Protein AF-A0A2W4MXE0-F1 (afdb_monomer)

Foldseek 3Di:
DDCVVVVVVVVVVVVVVVVVVVVVVCVVVVVVVVVVVVVVVCVVVPPDPDDDDDDDDDDDDDDDDPPPPLQVVVLVVVCVLLVLVVWDKDAADPPPLLLFGIWIAHPVGQIETEHEDADPAADELVSLVSQLVSCVVVVGPAYEYEYQRYHDPRNVVNCVVSVYHYHYVVNVVVSVVVSVVSVVVVVVVPDPPPDPDPDD

Secondary structure (DSSP, 8-state):
---HHHHHHHHHHHHHHHHHHHHHHHHHHHHHHHHHHHHHHHHHHSS------------------S---HHHHHHHHHHHHHHHTT-EEEEPPSSS-TT-SEEEE-TT--EEEEEE---SSPBPHHHHHHHHHHHHHTT-SEEEEE-TT-B-HHHHHHHHHHTEEEE-HHHHHHHHHHHHHHHHHHHHHTS---------

Nearest PDB structures (foldseek):
  1y88-assembly1_A  TM=8.239E-01  e=4.150E-06  Archaeoglobus fulgidus
  7tql-assembly1_1  TM=5.709E-01  e=5.398E-02  Homo sapiens
  4ncl-assembly1_A  TM=6.244E-01  e=7.450E-02  Thermochaetoides thermophila DSM 1495
  4n3s-assembly1_A  TM=6.267E-01  e=9.641E-02  Saccharomyces cerevisiae S288C
  4n3g-assembly1_A  TM=6.189E-01  e=1.836E-01  Thermochaetoides thermophila DSM 1495

Mean predicted aligned error: 15.82 Å

pLDDT: mean 83.35, std 17.05, range [36.12, 98.31]

Sequence (200 aa):
MDFSWLLNEANLAALKALLDVYKVMFSIFLPIFAIGLLLAWIDRKLSPSSRSAPRTRSRSSWKSTNTLDKGKALELELVQLFRALGYQVQRTPLQGDWGVDLIIQDPQGKRIAIQAKNWSGKVGLESVYQVHGGKDIYKCHAARLIAPNGFTEQAERAARALGVELWSEQHLAALRQQVRRLQQQAQTRSQPTNLPRSHR

Structure (mmCIF, N/CA/C/O backbone):
data_AF-A0A2W4MXE0-F1
#
_entry.id   AF-A0A2W4MXE0-F1
#
loop_
_atom_site.group_PDB
_atom_site.id
_atom_site.type_symbol
_atom_site.label_atom_id
_atom_site.label_alt_id
_atom_site.label_comp_id
_atom_site.label_asym_id
_atom_site.label_entity_id
_atom_site.label_seq_id
_atom_site.pdbx_PDB_ins_code
_atom_site.Cartn_x
_atom_site.Cartn_y
_atom_site.Cartn_z
_atom_site.occupancy
_atom_site.B_iso_or_equiv
_atom_site.auth_seq_id
_atom_site.auth_comp_id
_atom_site.auth_asym_id
_atom_site.auth_atom_id
_atom_site.pdbx_PDB_model_num
ATOM 1 N N . MET A 1 1 ? 0.218 -69.531 -46.161 1.00 56.09 1 MET A N 1
ATOM 2 C CA . MET A 1 1 ? 1.069 -69.218 -44.996 1.00 56.09 1 MET A CA 1
ATOM 3 C C . MET A 1 1 ? 0.347 -68.133 -44.222 1.00 56.09 1 MET A C 1
ATOM 5 O O . MET A 1 1 ? 0.115 -67.073 -44.785 1.00 56.09 1 MET A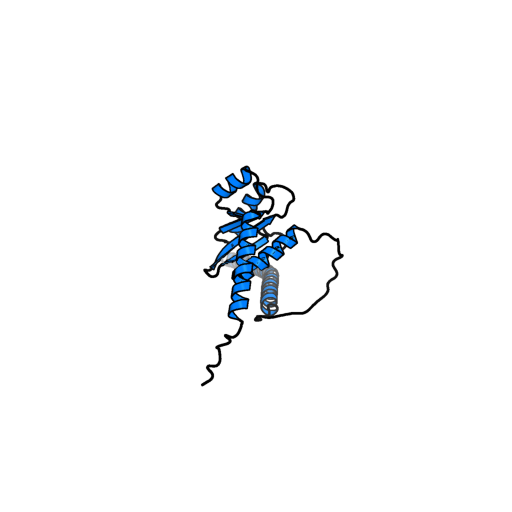 O 1
ATOM 9 N N . ASP A 1 2 ? -0.150 -68.456 -43.032 1.00 67.94 2 ASP A N 1
ATOM 10 C CA . ASP A 1 2 ? -0.982 -67.565 -42.217 1.00 67.94 2 ASP A CA 1
ATOM 11 C C . ASP A 1 2 ? -0.072 -66.714 -41.325 1.00 67.94 2 ASP A C 1
ATOM 13 O O . ASP A 1 2 ? 0.623 -67.276 -40.496 1.00 67.94 2 ASP A O 1
ATOM 17 N N . PHE A 1 3 ? -0.032 -65.394 -41.525 1.00 67.38 3 PHE A N 1
ATOM 18 C CA . PHE A 1 3 ? 0.854 -64.456 -40.813 1.00 67.38 3 PHE A CA 1
ATOM 19 C C . PHE A 1 3 ? 0.213 -63.836 -39.553 1.00 67.38 3 PHE A C 1
ATOM 21 O O . PHE A 1 3 ? 0.789 -62.928 -38.947 1.00 67.38 3 PHE A O 1
ATOM 28 N N . SER A 1 4 ? -0.963 -64.311 -39.131 1.00 71.19 4 SER A N 1
ATOM 29 C CA . SER A 1 4 ? -1.679 -63.793 -37.953 1.00 71.19 4 SER A CA 1
ATOM 30 C C . SER A 1 4 ? -0.890 -63.921 -36.639 1.00 71.19 4 SER A C 1
ATOM 32 O O . SER A 1 4 ? -1.010 -63.057 -35.768 1.00 71.19 4 SER A O 1
ATOM 34 N N . TRP A 1 5 ? -0.021 -64.931 -36.505 1.00 65.38 5 TRP A N 1
ATOM 35 C CA . TRP A 1 5 ? 0.796 -65.130 -35.298 1.00 65.38 5 TRP A CA 1
ATOM 36 C C . TRP A 1 5 ? 1.870 -64.041 -35.111 1.00 65.38 5 TRP A C 1
ATOM 38 O O . TRP A 1 5 ? 2.129 -63.623 -33.983 1.00 65.38 5 TRP A O 1
ATOM 48 N N . LEU A 1 6 ? 2.459 -63.540 -36.206 1.00 63.12 6 LEU A N 1
ATOM 49 C CA . LEU A 1 6 ? 3.496 -62.498 -36.172 1.00 63.12 6 LEU A CA 1
ATOM 50 C C . LEU A 1 6 ? 2.930 -61.150 -35.712 1.00 63.12 6 LEU A C 1
ATOM 52 O O . LEU A 1 6 ? 3.593 -60.416 -34.979 1.00 63.12 6 LEU A O 1
ATOM 56 N N . LEU A 1 7 ? 1.683 -60.852 -36.090 1.00 65.12 7 LEU A N 1
ATOM 57 C CA . LEU A 1 7 ? 0.962 -59.670 -35.614 1.00 65.12 7 LEU A CA 1
ATOM 58 C C . LEU A 1 7 ? 0.653 -59.758 -34.110 1.00 65.12 7 LEU A C 1
ATOM 60 O O . LEU A 1 7 ? 0.666 -58.734 -33.429 1.00 65.12 7 LEU A O 1
ATOM 64 N N . ASN A 1 8 ? 0.424 -60.961 -33.572 1.00 75.81 8 ASN A N 1
ATOM 65 C CA . ASN A 1 8 ? 0.166 -61.155 -32.144 1.00 75.81 8 ASN A CA 1
ATOM 66 C C . ASN A 1 8 ? 1.442 -60.982 -31.300 1.00 75.81 8 ASN A C 1
ATOM 68 O O . ASN A 1 8 ? 1.426 -60.255 -30.313 1.00 75.81 8 ASN A O 1
ATOM 72 N N . GLU A 1 9 ? 2.567 -61.566 -31.721 1.00 80.06 9 GLU A N 1
ATOM 73 C CA . GLU A 1 9 ? 3.872 -61.416 -31.049 1.00 80.06 9 GLU A CA 1
ATOM 74 C C . GLU A 1 9 ? 4.330 -59.947 -30.999 1.00 80.06 9 GLU A C 1
ATOM 76 O O . GLU A 1 9 ? 4.704 -59.436 -29.939 1.00 80.06 9 GLU A O 1
ATOM 81 N N . ALA A 1 10 ? 4.230 -59.231 -32.125 1.00 76.88 10 ALA A N 1
ATOM 82 C CA . ALA A 1 10 ? 4.605 -57.820 -32.203 1.00 76.88 10 ALA A CA 1
ATOM 83 C C . ALA A 1 10 ? 3.704 -56.926 -31.329 1.00 76.88 10 ALA A C 1
ATOM 85 O O . ALA A 1 10 ? 4.205 -56.060 -30.606 1.00 76.88 10 ALA A O 1
ATOM 86 N N . ASN A 1 11 ? 2.387 -57.166 -31.333 1.00 83.31 11 ASN A N 1
ATOM 87 C CA . ASN A 1 11 ? 1.452 -56.431 -30.479 1.00 83.31 11 ASN A CA 1
ATOM 88 C C . ASN A 1 11 ? 1.678 -56.729 -28.991 1.00 83.31 11 ASN A C 1
ATOM 90 O O . ASN A 1 11 ? 1.637 -55.812 -28.170 1.00 83.31 11 ASN A O 1
ATOM 94 N N . LEU A 1 12 ? 1.972 -57.979 -28.627 1.00 82.88 12 LEU A N 1
ATOM 95 C CA . LEU A 1 12 ? 2.282 -58.358 -27.247 1.00 82.88 12 LEU A CA 1
ATOM 96 C C . LEU A 1 12 ? 3.584 -57.713 -26.754 1.00 82.88 12 LEU A C 1
ATOM 98 O O . LEU A 1 12 ? 3.641 -57.250 -25.612 1.00 82.88 12 LEU A O 1
ATOM 102 N N . ALA A 1 13 ? 4.611 -57.630 -27.603 1.00 87.62 13 ALA A N 1
ATOM 103 C CA . ALA A 1 13 ? 5.859 -56.942 -27.278 1.00 87.62 13 ALA A CA 1
ATOM 104 C C . ALA A 1 13 ? 5.651 -55.427 -27.097 1.00 87.62 13 ALA A C 1
ATOM 106 O O . ALA A 1 13 ? 6.125 -54.853 -26.114 1.00 87.62 13 ALA A O 1
ATOM 107 N N . ALA A 1 14 ? 4.885 -54.791 -27.988 1.00 85.69 14 ALA A N 1
ATOM 108 C CA . ALA A 1 14 ? 4.560 -53.368 -27.894 1.00 85.69 14 ALA A CA 1
ATOM 109 C C . ALA A 1 14 ? 3.732 -53.042 -26.639 1.00 85.69 14 ALA A C 1
ATOM 111 O O . ALA A 1 14 ? 4.010 -52.059 -25.950 1.00 85.69 14 ALA A O 1
ATOM 112 N N . LEU A 1 15 ? 2.760 -53.892 -26.291 1.00 85.44 15 LEU A N 1
ATOM 113 C CA . LEU A 1 15 ? 1.958 -53.741 -25.074 1.00 85.44 15 LEU A CA 1
ATOM 114 C C . LEU A 1 15 ? 2.798 -53.900 -23.803 1.00 85.44 15 LEU A C 1
ATOM 116 O O . LEU A 1 15 ? 2.615 -53.132 -22.859 1.00 85.44 15 LEU A O 1
ATOM 120 N N . LYS A 1 16 ? 3.747 -54.845 -23.777 1.00 88.38 16 LYS A N 1
ATOM 121 C CA . LYS A 1 16 ? 4.694 -54.981 -22.658 1.00 88.38 16 LYS A CA 1
ATOM 122 C C . LYS A 1 16 ? 5.585 -53.746 -22.523 1.00 88.38 16 LYS A C 1
ATOM 124 O O . LYS A 1 16 ? 5.704 -53.220 -21.422 1.00 88.38 16 LYS A O 1
ATOM 129 N N . ALA A 1 17 ? 6.120 -53.232 -23.632 1.00 86.12 17 ALA A N 1
ATOM 130 C CA . ALA A 1 17 ? 6.939 -52.021 -23.630 1.00 86.12 17 ALA A CA 1
ATOM 131 C C . ALA A 1 17 ? 6.156 -50.791 -23.137 1.00 86.12 17 ALA A C 1
ATOM 133 O O . ALA A 1 17 ? 6.648 -50.044 -22.293 1.00 86.12 17 ALA A O 1
ATOM 134 N N . LEU A 1 18 ? 4.915 -50.608 -23.598 1.00 87.38 18 LEU A N 1
ATOM 135 C CA . LEU A 1 18 ? 4.030 -49.541 -23.118 1.00 87.38 18 LEU A CA 1
ATOM 136 C C . LEU A 1 18 ? 3.732 -49.674 -21.622 1.00 87.38 18 LEU A C 1
ATOM 138 O O . LEU A 1 18 ? 3.773 -48.684 -20.889 1.00 87.38 18 LEU A O 1
ATOM 142 N N . LEU A 1 19 ? 3.465 -50.895 -21.160 1.00 87.19 19 LEU A N 1
ATOM 143 C CA . LEU A 1 19 ? 3.213 -51.167 -19.751 1.00 87.19 19 LEU A CA 1
ATOM 144 C C . LEU A 1 19 ? 4.454 -50.878 -18.893 1.00 87.19 19 LEU A C 1
ATOM 146 O O . LEU A 1 19 ? 4.322 -50.320 -17.806 1.00 87.19 19 LEU A O 1
ATOM 150 N N . ASP A 1 20 ? 5.652 -51.216 -19.368 1.00 89.62 20 ASP A N 1
ATOM 151 C CA . ASP A 1 20 ? 6.899 -50.967 -18.641 1.00 89.62 20 ASP A CA 1
ATOM 152 C C . ASP A 1 20 ? 7.253 -49.476 -18.593 1.00 89.62 20 ASP A C 1
ATOM 154 O O . ASP A 1 20 ? 7.628 -48.975 -17.530 1.00 89.62 20 ASP A O 1
ATOM 158 N N . VAL A 1 21 ? 7.013 -48.729 -19.676 1.00 88.94 21 VAL A N 1
ATOM 159 C CA . VAL A 1 21 ? 7.109 -47.258 -19.665 1.00 88.94 21 VAL A CA 1
ATOM 160 C C . VAL A 1 21 ? 6.140 -46.668 -18.639 1.00 88.94 21 VAL A C 1
ATOM 162 O O . VAL A 1 21 ? 6.535 -45.832 -17.823 1.00 88.94 21 VAL A O 1
ATOM 165 N N . TYR A 1 22 ? 4.891 -47.142 -18.612 1.00 92.50 22 TYR A N 1
ATOM 166 C CA . TYR A 1 22 ? 3.899 -46.660 -17.653 1.00 92.50 22 TYR A CA 1
ATOM 167 C C . TYR A 1 22 ? 4.279 -46.983 -16.200 1.00 92.50 22 TYR A C 1
ATOM 169 O O . TYR A 1 22 ? 4.136 -46.126 -15.327 1.00 92.50 22 TYR A O 1
ATOM 177 N N . LYS A 1 23 ? 4.830 -48.175 -15.925 1.00 89.12 23 LYS A N 1
ATOM 178 C CA . LYS A 1 23 ? 5.331 -48.542 -14.586 1.00 89.12 23 LYS A CA 1
ATOM 179 C C . LYS A 1 23 ? 6.455 -47.616 -14.123 1.00 89.12 23 LYS A C 1
ATOM 181 O O . LYS A 1 23 ? 6.436 -47.181 -12.972 1.00 89.12 23 LYS A O 1
ATOM 186 N N . VAL A 1 24 ? 7.407 -47.295 -15.003 1.00 89.50 24 VAL A N 1
ATOM 187 C CA . VAL A 1 24 ? 8.522 -46.388 -14.680 1.00 89.50 24 VAL A CA 1
ATOM 188 C C . VAL A 1 24 ? 8.007 -44.976 -14.410 1.00 89.50 24 VAL A C 1
ATOM 190 O O . VAL A 1 24 ? 8.365 -44.381 -13.394 1.00 89.50 24 VAL A O 1
ATOM 193 N N . MET A 1 25 ? 7.112 -44.459 -15.258 1.00 87.00 25 MET A N 1
ATOM 194 C CA . MET A 1 25 ? 6.484 -43.155 -15.034 1.00 87.00 25 MET A CA 1
ATOM 195 C C . MET A 1 25 ? 5.745 -43.130 -13.690 1.00 87.00 25 MET A C 1
ATOM 197 O O . MET A 1 25 ? 5.996 -42.260 -12.857 1.00 87.00 25 MET A O 1
ATOM 201 N N . PHE A 1 26 ? 4.888 -44.114 -13.424 1.00 87.88 26 PHE A N 1
ATOM 202 C CA . PHE A 1 26 ? 4.112 -44.167 -12.186 1.00 87.88 26 PHE A CA 1
ATOM 203 C C . PHE A 1 26 ? 5.004 -44.288 -10.939 1.00 87.88 26 PHE A C 1
ATOM 205 O O . PHE A 1 26 ? 4.752 -43.609 -9.947 1.00 87.88 26 PHE A O 1
ATOM 212 N N . SER A 1 27 ? 6.097 -45.059 -11.003 1.00 88.88 27 SER A N 1
ATOM 213 C CA . SER A 1 27 ? 7.053 -45.204 -9.895 1.00 88.88 27 SER A CA 1
ATOM 214 C C . SER A 1 27 ? 7.766 -43.900 -9.520 1.00 88.88 27 SER A C 1
ATOM 216 O O . SER A 1 27 ? 8.204 -43.769 -8.378 1.00 88.88 27 SER A O 1
ATOM 218 N N . ILE A 1 28 ? 7.904 -42.952 -10.453 1.00 89.00 28 ILE A N 1
ATOM 219 C CA . ILE A 1 28 ? 8.567 -41.660 -10.217 1.00 89.00 28 ILE A CA 1
ATOM 220 C C . ILE A 1 28 ? 7.539 -40.582 -9.856 1.00 89.00 28 ILE A C 1
ATOM 222 O O . ILE A 1 28 ? 7.748 -39.811 -8.921 1.00 89.00 28 ILE A O 1
ATOM 226 N N . PHE A 1 29 ? 6.403 -40.534 -10.555 1.00 88.19 29 PHE A N 1
ATOM 227 C CA . PHE A 1 29 ? 5.400 -39.486 -10.354 1.00 88.19 29 PHE A CA 1
ATOM 228 C C . PHE A 1 29 ? 4.530 -39.708 -9.109 1.00 88.19 29 PHE A C 1
ATOM 230 O O . PHE A 1 29 ? 4.177 -38.734 -8.441 1.00 88.19 29 PHE A O 1
ATOM 237 N N . LEU A 1 30 ? 4.224 -40.958 -8.744 1.00 87.62 30 LEU A N 1
ATOM 238 C CA . LEU A 1 30 ? 3.423 -41.264 -7.555 1.00 87.62 30 LEU A CA 1
ATOM 239 C C . LEU A 1 30 ? 4.060 -40.778 -6.236 1.00 87.62 30 LEU A C 1
ATOM 241 O O . LEU A 1 30 ? 3.343 -40.145 -5.459 1.00 87.62 30 LEU A O 1
ATOM 245 N N . PRO A 1 31 ? 5.364 -40.992 -5.949 1.00 88.69 31 PRO A N 1
ATOM 246 C CA . PRO A 1 31 ? 5.970 -40.482 -4.720 1.00 88.69 31 PRO A CA 1
ATOM 247 C C . PRO A 1 31 ? 6.052 -38.953 -4.698 1.00 88.69 31 PRO A C 1
ATOM 249 O O . PRO A 1 31 ? 5.817 -38.360 -3.650 1.00 88.69 31 PRO A O 1
ATOM 252 N N . ILE A 1 32 ? 6.302 -38.296 -5.837 1.00 88.44 32 ILE A N 1
ATOM 253 C CA . ILE A 1 32 ? 6.310 -36.823 -5.925 1.00 88.44 32 ILE A CA 1
ATOM 254 C C . ILE A 1 32 ? 4.916 -36.266 -5.608 1.00 88.44 32 ILE A C 1
ATOM 256 O O . ILE A 1 32 ? 4.781 -35.328 -4.819 1.00 88.44 32 ILE A O 1
ATOM 260 N N . PHE A 1 33 ? 3.871 -36.880 -6.165 1.00 90.94 33 PHE A N 1
ATOM 261 C CA . PHE A 1 33 ? 2.488 -36.502 -5.889 1.00 90.94 33 PHE A CA 1
ATOM 262 C C . PHE A 1 33 ? 2.101 -36.770 -4.426 1.00 90.94 33 PHE A C 1
ATOM 264 O O . PHE A 1 33 ? 1.493 -35.916 -3.781 1.00 90.94 33 PHE A O 1
ATOM 271 N N . ALA A 1 34 ? 2.524 -37.906 -3.861 1.00 89.81 34 ALA A N 1
ATOM 272 C CA . ALA A 1 34 ? 2.303 -38.243 -2.457 1.00 89.81 34 ALA A CA 1
ATOM 273 C C . ALA A 1 34 ? 3.030 -37.284 -1.499 1.00 89.81 34 ALA A C 1
ATOM 275 O O . ALA A 1 34 ? 2.448 -36.885 -0.493 1.00 89.81 34 ALA A O 1
ATOM 276 N N . ILE A 1 35 ? 4.257 -36.856 -1.821 1.00 91.56 35 ILE A N 1
ATOM 277 C CA . ILE A 1 35 ? 4.998 -35.845 -1.050 1.00 91.56 35 ILE A CA 1
ATOM 278 C C . ILE A 1 35 ? 4.292 -34.488 -1.130 1.00 91.56 35 ILE A C 1
ATOM 280 O O . ILE A 1 35 ? 4.126 -33.834 -0.104 1.00 91.56 35 ILE A O 1
ATOM 284 N N . GLY A 1 36 ? 3.810 -34.084 -2.309 1.00 87.81 36 GLY A N 1
ATOM 285 C CA . GLY A 1 36 ? 3.015 -32.862 -2.467 1.00 87.81 36 GLY A CA 1
ATOM 286 C C . GLY A 1 36 ? 1.738 -32.876 -1.618 1.00 87.81 36 GLY A C 1
ATOM 287 O O . GLY A 1 36 ? 1.449 -31.907 -0.914 1.00 87.81 36 GLY A O 1
ATOM 288 N N . LEU A 1 37 ? 1.014 -34.001 -1.611 1.00 92.19 37 LEU A N 1
ATOM 289 C CA . LEU A 1 37 ? -0.159 -34.194 -0.753 1.00 92.19 37 LEU A CA 1
ATOM 290 C C . LEU A 1 37 ? 0.203 -34.241 0.735 1.00 92.19 37 LEU A C 1
ATOM 292 O O . LEU A 1 37 ? -0.543 -33.707 1.552 1.00 92.19 37 LEU A O 1
ATOM 296 N N . LEU A 1 38 ? 1.345 -34.830 1.096 1.00 87.88 38 LEU A N 1
ATOM 297 C CA . LEU A 1 38 ? 1.833 -34.882 2.471 1.00 87.88 38 LEU A CA 1
ATOM 298 C C . LEU A 1 38 ? 2.215 -33.489 2.979 1.00 87.88 38 LEU A C 1
ATOM 300 O O . LEU A 1 38 ? 1.849 -33.145 4.096 1.00 87.88 38 LEU A O 1
ATOM 304 N N . LEU A 1 39 ? 2.876 -32.664 2.164 1.00 87.44 39 LEU A N 1
ATOM 305 C CA . LEU A 1 39 ? 3.189 -31.274 2.506 1.00 87.44 39 LEU A CA 1
ATOM 306 C C . LEU A 1 39 ? 1.915 -30.436 2.657 1.00 87.44 3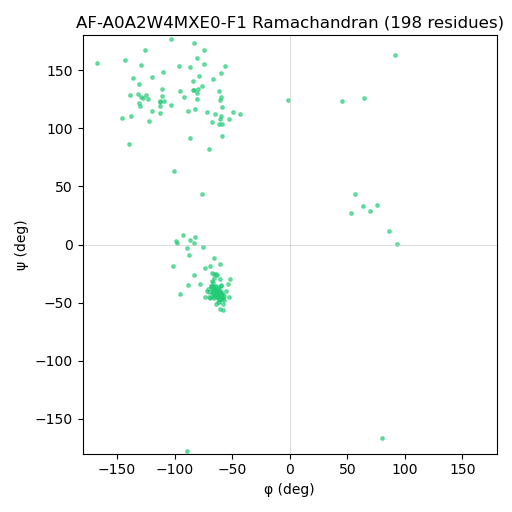9 LEU A C 1
ATOM 308 O O . LEU A 1 39 ? 1.772 -29.732 3.652 1.00 87.44 39 LEU A O 1
ATOM 312 N N . ALA A 1 40 ? 0.953 -30.572 1.739 1.00 82.62 40 ALA A N 1
ATOM 313 C CA . ALA A 1 40 ? -0.341 -29.895 1.845 1.00 82.62 40 ALA A CA 1
ATOM 314 C C . ALA A 1 40 ? -1.158 -30.370 3.064 1.00 82.62 40 ALA A C 1
ATOM 316 O O . ALA A 1 40 ? -1.845 -29.579 3.709 1.00 82.62 40 ALA A O 1
ATOM 317 N N . TRP A 1 41 ? -1.081 -31.658 3.411 1.00 84.88 41 TRP A N 1
ATOM 318 C CA . TRP A 1 41 ? -1.727 -32.218 4.598 1.00 84.88 41 TRP A CA 1
ATOM 319 C C . TRP A 1 41 ? -1.043 -31.772 5.893 1.00 84.88 41 TRP A C 1
ATOM 321 O O . TRP A 1 41 ? -1.737 -31.443 6.852 1.00 84.88 41 TRP A O 1
ATOM 331 N N . ILE A 1 42 ? 0.292 -31.712 5.916 1.00 84.62 42 ILE A N 1
ATOM 332 C CA . ILE A 1 42 ? 1.078 -31.167 7.028 1.00 84.62 42 ILE A CA 1
ATOM 333 C C . ILE A 1 42 ? 0.740 -29.688 7.221 1.00 84.62 42 ILE A C 1
ATOM 335 O O . ILE A 1 42 ? 0.450 -29.303 8.346 1.00 84.62 42 ILE A O 1
ATOM 339 N N . ASP A 1 43 ? 0.678 -28.885 6.158 1.00 76.69 43 ASP A N 1
ATOM 340 C CA . ASP A 1 43 ? 0.289 -27.470 6.231 1.00 76.69 43 ASP A CA 1
ATOM 341 C C . ASP A 1 43 ? -1.144 -27.317 6.773 1.00 76.69 43 ASP A C 1
ATOM 343 O O . ASP A 1 43 ? -1.424 -26.523 7.670 1.00 76.69 43 ASP A O 1
ATOM 347 N N . ARG A 1 44 ? -2.052 -28.199 6.345 1.00 74.94 44 ARG A N 1
ATOM 348 C CA . ARG A 1 44 ? -3.439 -28.231 6.823 1.00 74.94 44 ARG A CA 1
ATOM 349 C C . ARG A 1 44 ? -3.600 -28.792 8.245 1.00 74.94 44 ARG A C 1
ATOM 351 O O . ARG A 1 44 ? -4.619 -28.519 8.876 1.00 74.94 44 ARG A O 1
ATOM 358 N N . LYS A 1 45 ? -2.625 -29.549 8.764 1.00 72.31 45 LYS A N 1
ATOM 359 C CA . LYS A 1 45 ? -2.626 -30.135 10.122 1.00 72.31 45 LYS A CA 1
ATOM 360 C C . LYS A 1 45 ? -1.752 -29.365 11.125 1.00 72.31 45 LYS A C 1
ATOM 362 O O . LYS A 1 45 ? -1.966 -29.492 12.327 1.00 72.31 45 LYS A O 1
ATOM 367 N N . LEU A 1 46 ? -0.825 -28.539 10.638 1.00 58.66 46 LEU A N 1
ATOM 368 C CA . LEU A 1 46 ? -0.027 -27.567 11.395 1.00 58.66 46 LEU A CA 1
ATOM 369 C C . LEU A 1 46 ? -0.579 -26.141 11.298 1.00 58.66 46 LEU A C 1
ATOM 371 O O . LEU A 1 46 ? 0.015 -25.235 11.875 1.00 58.66 46 LEU A O 1
ATOM 375 N N . SER A 1 47 ? -1.710 -25.933 10.618 1.00 58.12 47 SER A N 1
ATOM 376 C CA . SER A 1 47 ? -2.509 -24.716 10.736 1.00 58.12 47 SER A CA 1
ATOM 377 C C . SER A 1 47 ? -3.487 -24.886 11.906 1.00 58.12 47 SER A C 1
ATOM 379 O O . SER A 1 47 ? -4.572 -25.448 11.726 1.00 58.12 47 SER A O 1
ATOM 381 N N . PRO A 1 48 ? -3.129 -24.484 13.144 1.00 43.34 48 PRO A N 1
ATOM 382 C CA . PRO A 1 48 ? -4.089 -24.456 14.225 1.00 43.34 48 PRO A CA 1
ATOM 383 C C . PRO A 1 48 ? -5.143 -23.408 13.879 1.00 43.34 48 PRO A C 1
ATOM 385 O O . PRO A 1 48 ? -4.903 -22.202 13.875 1.00 43.34 48 PRO A O 1
ATOM 388 N N . SER A 1 49 ? -6.351 -23.889 13.625 1.00 63.16 49 SER A N 1
ATOM 389 C CA . SER A 1 49 ? -7.564 -23.112 13.790 1.00 63.16 49 SER A CA 1
ATOM 390 C C . SER A 1 49 ? -7.673 -22.652 15.252 1.00 63.16 49 SER A C 1
ATOM 392 O O . SER A 1 49 ? -8.208 -23.368 16.098 1.00 63.16 49 SER A O 1
ATOM 394 N N . SER A 1 50 ? -7.182 -21.455 15.559 1.00 44.75 50 SER A N 1
ATOM 395 C CA . SER A 1 50 ? -7.495 -20.704 16.781 1.00 44.75 50 SER A CA 1
ATOM 396 C C . SER A 1 50 ? -7.691 -19.237 16.381 1.00 44.75 50 SER A C 1
ATOM 398 O O . SER A 1 50 ? -6.833 -18.610 15.773 1.00 44.75 50 SER A O 1
ATOM 400 N N . ARG A 1 51 ? -8.916 -18.701 16.443 1.00 48.59 51 ARG A N 1
ATOM 401 C CA . ARG A 1 51 ? -9.571 -18.158 17.649 1.00 48.59 51 ARG A CA 1
ATOM 402 C C . ARG A 1 51 ? -8.630 -17.259 18.467 1.00 48.59 51 ARG A C 1
ATOM 404 O O . ARG A 1 51 ? -7.549 -17.653 18.877 1.00 48.59 51 ARG A O 1
ATOM 411 N N . SER A 1 52 ? -9.098 -16.036 18.658 1.00 45.62 52 SER A N 1
ATOM 412 C CA . SER A 1 52 ? -8.437 -14.829 19.150 1.00 45.62 52 SER A CA 1
ATOM 413 C C . SER A 1 52 ? -7.742 -14.896 20.532 1.00 45.62 52 SER A C 1
ATOM 415 O O . SER A 1 52 ? -8.240 -15.550 21.441 1.00 45.62 52 SER A O 1
ATOM 417 N N . ALA A 1 53 ? -6.729 -14.014 20.688 1.00 41.12 53 ALA A N 1
ATOM 418 C CA . ALA A 1 53 ? -6.195 -13.348 21.910 1.00 41.12 53 ALA A CA 1
ATOM 419 C C . ALA A 1 53 ? -5.0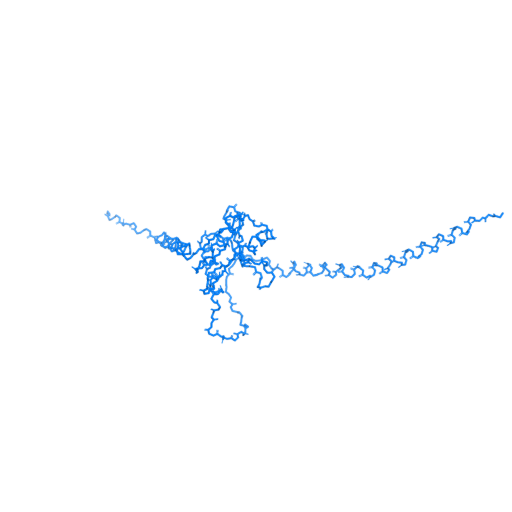24 -14.030 22.709 1.00 41.12 53 ALA A C 1
ATOM 421 O O . ALA A 1 53 ? -4.688 -15.169 22.419 1.00 41.12 53 ALA A O 1
ATOM 422 N N . PRO A 1 54 ? -4.285 -13.325 23.616 1.00 53.72 54 PRO A N 1
ATOM 423 C CA . PRO A 1 54 ? -2.981 -12.686 23.335 1.00 53.72 54 PRO A CA 1
ATOM 424 C C . PRO A 1 54 ? -1.791 -13.063 24.274 1.00 53.72 54 PRO A C 1
ATOM 426 O O . PRO A 1 54 ? -1.995 -13.519 25.390 1.00 53.72 54 PRO A O 1
ATOM 429 N N . ARG A 1 55 ? -0.557 -12.682 23.856 1.00 54.16 55 ARG A N 1
ATOM 430 C CA . ARG A 1 55 ? 0.755 -12.634 24.587 1.00 54.16 55 ARG A CA 1
ATOM 431 C C . ARG A 1 55 ? 1.301 -14.008 25.050 1.00 54.16 55 ARG A C 1
ATOM 433 O O . ARG A 1 55 ? 0.655 -14.728 25.784 1.00 54.16 55 ARG A O 1
ATOM 440 N N . THR A 1 56 ? 2.531 -14.416 24.720 1.00 43.53 56 THR A N 1
ATOM 441 C CA . THR A 1 56 ? 3.798 -13.870 25.246 1.00 43.53 56 THR A CA 1
ATOM 442 C C . THR A 1 56 ? 5.030 -14.346 24.442 1.00 43.53 56 THR A C 1
ATOM 444 O O . THR A 1 56 ? 5.012 -15.367 23.770 1.00 43.53 56 THR A O 1
ATOM 447 N N . ARG A 1 57 ? 6.092 -13.530 24.539 1.00 55.69 57 ARG A N 1
ATOM 448 C CA . ARG A 1 57 ? 7.524 -13.725 24.228 1.00 55.69 57 ARG A CA 1
ATOM 449 C C . ARG A 1 57 ? 7.994 -15.105 23.721 1.00 55.69 57 ARG A C 1
ATOM 451 O O . ARG A 1 57 ? 8.053 -16.056 24.487 1.00 55.69 57 ARG A O 1
ATOM 458 N N . SER A 1 58 ? 8.641 -15.095 22.554 1.00 39.28 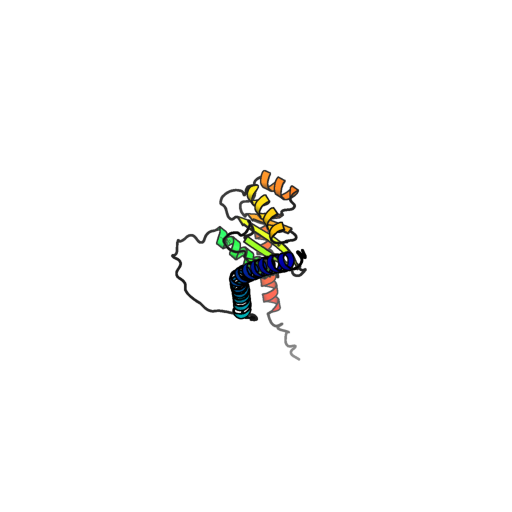58 SER A N 1
ATOM 459 C CA . SER A 1 58 ? 9.889 -15.840 22.359 1.00 39.28 58 SER A CA 1
ATOM 460 C C . SER A 1 58 ? 10.933 -14.948 21.694 1.00 39.28 58 SER A C 1
ATOM 462 O O . SER A 1 58 ? 10.661 -14.224 20.737 1.00 39.28 58 SER A O 1
ATOM 464 N N . ARG A 1 59 ? 12.113 -14.941 22.312 1.00 49.94 59 ARG A N 1
ATOM 465 C CA . ARG A 1 59 ? 13.306 -14.184 21.951 1.00 49.94 59 ARG A CA 1
ATOM 466 C C . ARG A 1 59 ? 14.042 -14.951 20.857 1.00 49.94 59 ARG A C 1
ATOM 468 O O . ARG A 1 59 ? 14.603 -16.001 21.141 1.00 49.94 59 ARG A O 1
ATOM 475 N N . SER A 1 60 ? 14.156 -14.372 19.670 1.00 39.91 60 SER A N 1
ATOM 476 C CA . SER A 1 60 ? 15.266 -14.674 18.767 1.00 39.91 60 SER A CA 1
ATOM 477 C C . SER A 1 60 ? 16.030 -13.384 18.508 1.00 39.91 60 SER A C 1
ATOM 479 O O . SER A 1 60 ? 15.492 -12.412 17.979 1.00 39.91 60 SER A O 1
ATOM 481 N N . SER A 1 61 ? 17.268 -13.400 18.985 1.00 44.69 61 SER A N 1
ATOM 482 C CA . SER A 1 61 ? 18.287 -12.366 18.888 1.00 44.69 61 SER A CA 1
ATOM 483 C C . SER A 1 61 ? 18.447 -11.856 17.454 1.00 44.69 61 SER A C 1
ATOM 485 O O . SER A 1 61 ? 18.917 -12.586 16.587 1.00 44.69 61 SER A O 1
ATOM 487 N N . TRP A 1 62 ? 18.097 -10.590 17.227 1.00 36.12 62 TRP A N 1
ATOM 488 C CA . TRP A 1 62 ? 18.585 -9.804 16.099 1.00 36.12 62 TRP A CA 1
ATOM 489 C C . TRP A 1 62 ? 19.248 -8.557 16.676 1.00 36.12 62 TRP A C 1
ATOM 491 O O . TRP A 1 62 ? 18.677 -7.863 17.517 1.00 36.12 62 TRP A O 1
ATOM 501 N N . LYS A 1 63 ? 20.509 -8.357 16.293 1.00 36.47 63 LYS A N 1
ATOM 502 C CA . LYS A 1 63 ? 21.414 -7.334 16.818 1.00 36.47 63 LYS A CA 1
ATOM 503 C C . LYS A 1 63 ? 20.827 -5.937 16.583 1.00 36.47 63 LYS A C 1
ATOM 505 O O . LYS A 1 63 ? 20.492 -5.594 15.454 1.00 36.47 63 LYS A O 1
ATOM 510 N N . SER A 1 64 ? 20.737 -5.145 17.652 1.00 43.19 64 SER A N 1
ATOM 511 C CA . SER A 1 64 ? 20.380 -3.726 17.614 1.00 43.19 64 SER A CA 1
ATOM 512 C C . SER A 1 64 ? 21.388 -2.933 16.787 1.00 43.19 64 SER A C 1
ATOM 514 O O . SER A 1 64 ? 22.495 -2.662 17.246 1.00 43.19 64 SER A O 1
ATOM 516 N N . THR A 1 65 ? 20.977 -2.487 15.606 1.00 42.12 65 THR A N 1
ATOM 517 C CA . THR A 1 65 ? 21.456 -1.226 15.041 1.00 42.12 65 THR A CA 1
ATOM 518 C C . THR A 1 65 ? 20.427 -0.161 15.406 1.00 42.12 65 THR A C 1
ATOM 520 O O . THR A 1 65 ? 19.220 -0.372 15.309 1.00 42.12 65 THR A O 1
ATOM 523 N N . ASN A 1 66 ? 20.898 0.970 15.924 1.00 47.91 66 ASN A N 1
ATOM 524 C CA . ASN A 1 66 ? 20.101 2.037 16.534 1.00 47.91 66 ASN A CA 1
ATOM 525 C C . ASN A 1 66 ? 19.369 2.901 15.477 1.00 47.91 66 ASN A C 1
ATOM 527 O O . ASN A 1 66 ? 19.360 4.128 15.521 1.00 47.91 66 ASN A O 1
ATOM 531 N N . THR A 1 67 ? 18.790 2.242 14.476 1.00 45.28 67 THR A N 1
ATOM 532 C CA . THR A 1 67 ? 17.994 2.806 13.389 1.00 45.28 67 THR A CA 1
ATOM 533 C C . THR A 1 67 ? 16.844 1.836 13.177 1.00 45.28 67 THR A C 1
ATOM 535 O O . THR A 1 67 ? 16.930 0.906 12.384 1.00 45.28 67 THR A O 1
ATOM 538 N N . LEU A 1 68 ? 15.760 2.000 13.935 1.00 48.72 68 LEU A N 1
ATOM 539 C CA . LEU A 1 68 ? 14.477 1.442 13.517 1.00 48.72 68 LEU A CA 1
ATOM 540 C C . LEU A 1 68 ? 14.242 1.942 12.087 1.00 48.72 68 LEU A C 1
ATOM 542 O O . LEU A 1 68 ? 14.053 3.143 11.899 1.00 48.72 68 LEU A O 1
ATOM 546 N N . ASP A 1 69 ? 14.356 1.048 11.097 1.00 69.75 69 ASP A N 1
ATOM 547 C CA . ASP A 1 69 ? 14.157 1.354 9.679 1.00 69.75 69 ASP A CA 1
ATOM 548 C C . ASP A 1 69 ? 12.912 2.234 9.553 1.00 69.75 69 ASP A C 1
ATOM 550 O O . ASP A 1 69 ? 11.799 1.787 9.839 1.00 69.75 69 ASP A O 1
ATOM 554 N N . LYS A 1 70 ? 13.084 3.503 9.164 1.00 69.25 70 LYS A N 1
ATOM 555 C CA . LYS A 1 70 ? 11.982 4.478 9.082 1.00 69.25 70 LYS A CA 1
ATOM 556 C C . LYS A 1 70 ? 10.805 3.942 8.251 1.00 69.25 70 LYS A C 1
ATOM 558 O O . LYS A 1 70 ? 9.656 4.276 8.532 1.00 69.25 70 LYS A O 1
ATOM 563 N N . GLY A 1 71 ? 11.089 3.076 7.272 1.00 72.88 71 GLY A N 1
ATOM 564 C CA . GLY A 1 71 ? 10.093 2.310 6.517 1.00 72.88 71 GLY A CA 1
ATOM 565 C C . GLY A 1 71 ? 9.256 1.376 7.397 1.00 72.88 71 GLY A C 1
ATOM 566 O O . GLY A 1 71 ? 8.042 1.542 7.467 1.00 72.88 71 GLY A O 1
ATOM 567 N N . LYS A 1 72 ? 9.896 0.488 8.170 1.00 81.00 72 LYS A N 1
ATOM 568 C CA . LYS A 1 72 ? 9.204 -0.430 9.094 1.00 81.00 72 LYS A CA 1
ATOM 569 C C . LYS A 1 72 ? 8.378 0.315 10.142 1.00 81.00 72 LYS A C 1
ATOM 571 O O . LYS A 1 72 ? 7.312 -0.157 10.526 1.00 81.00 72 LYS A O 1
ATOM 576 N N . ALA A 1 73 ? 8.852 1.471 10.608 1.00 86.88 73 ALA A N 1
ATOM 577 C CA . ALA A 1 73 ? 8.098 2.301 11.545 1.00 86.88 73 ALA A CA 1
ATOM 578 C C . ALA A 1 73 ? 6.792 2.829 10.922 1.00 86.88 73 ALA A C 1
ATOM 580 O O . ALA A 1 73 ? 5.741 2.730 11.554 1.00 86.88 73 ALA A O 1
ATOM 581 N N . LEU A 1 74 ? 6.844 3.318 9.676 1.00 89.44 74 LEU A N 1
ATOM 582 C CA . LEU A 1 74 ? 5.656 3.778 8.950 1.00 89.44 74 LEU A CA 1
ATOM 583 C C . LEU A 1 74 ? 4.683 2.622 8.677 1.00 89.44 74 LEU A C 1
ATOM 585 O O . LEU A 1 74 ? 3.488 2.767 8.917 1.00 89.44 74 LEU A O 1
ATOM 589 N N . GLU A 1 75 ? 5.172 1.460 8.237 1.00 91.31 75 GLU A N 1
ATOM 590 C CA . GLU A 1 75 ? 4.325 0.273 8.042 1.00 91.31 75 GLU A CA 1
ATOM 591 C C . GLU A 1 75 ? 3.588 -0.122 9.329 1.00 91.31 75 GLU A C 1
ATOM 593 O O . GLU A 1 75 ? 2.379 -0.364 9.316 1.00 91.31 75 GLU A O 1
ATOM 598 N N . LEU A 1 76 ? 4.308 -0.183 10.455 1.00 91.81 76 LEU A N 1
ATOM 599 C CA . LEU A 1 76 ? 3.728 -0.539 11.750 1.00 91.81 76 LEU A CA 1
ATOM 600 C C . LEU A 1 76 ? 2.700 0.492 12.219 1.00 91.81 76 LEU A C 1
ATOM 602 O O . LEU A 1 76 ? 1.674 0.105 12.783 1.00 91.81 76 LEU A O 1
ATOM 606 N N . GLU A 1 77 ? 2.951 1.779 11.980 1.00 94.44 77 GLU A N 1
ATOM 607 C CA . GLU A 1 77 ? 1.986 2.843 12.254 1.00 94.44 77 GLU A CA 1
ATOM 608 C C . GLU A 1 77 ? 0.713 2.658 11.417 1.00 94.44 77 GLU A C 1
ATOM 610 O O . GLU A 1 77 ? -0.390 2.646 11.966 1.00 94.44 77 GLU A O 1
ATOM 615 N N . LEU A 1 78 ? 0.847 2.439 10.106 1.00 95.62 78 LEU A N 1
ATOM 616 C CA . LEU A 1 78 ? -0.286 2.233 9.201 1.00 95.62 78 LEU A CA 1
ATOM 617 C C . LEU A 1 78 ? -1.137 1.030 9.611 1.00 95.62 78 LEU A C 1
ATOM 619 O O . LEU A 1 78 ? -2.365 1.122 9.626 1.00 95.62 78 LEU A O 1
ATOM 623 N N . VAL A 1 79 ? -0.504 -0.075 10.011 1.00 96.00 79 VAL A N 1
ATOM 624 C CA . VAL A 1 79 ? -1.215 -1.248 10.541 1.00 96.00 79 VAL A CA 1
ATOM 625 C C . VAL A 1 79 ? -2.081 -0.869 11.746 1.00 96.00 79 VAL A C 1
ATOM 627 O O . VAL A 1 79 ? -3.229 -1.307 11.833 1.00 96.00 79 VAL A O 1
ATOM 630 N N . GLN A 1 80 ? -1.558 -0.065 12.673 1.00 95.81 80 GLN A N 1
ATOM 631 C CA . GLN A 1 80 ? -2.307 0.369 13.856 1.00 95.81 80 GLN A CA 1
ATOM 632 C C . GLN A 1 80 ? -3.452 1.316 13.487 1.00 95.81 80 GLN A C 1
ATOM 634 O O . GLN A 1 80 ? -4.571 1.121 13.963 1.00 95.81 80 GLN A O 1
ATOM 639 N N . LEU A 1 81 ? -3.193 2.297 12.617 1.00 96.50 81 LEU A N 1
ATOM 640 C CA . LEU A 1 81 ? -4.194 3.275 12.189 1.00 96.50 81 LEU A CA 1
ATOM 641 C C . LEU A 1 81 ? -5.359 2.603 11.455 1.00 96.50 81 LEU A C 1
ATOM 643 O O . LEU A 1 81 ? -6.512 2.812 11.825 1.00 96.50 81 LEU A O 1
ATOM 647 N N . PHE A 1 82 ? -5.083 1.742 10.473 1.00 96.94 82 PHE A N 1
ATOM 648 C CA . PHE A 1 82 ? -6.142 1.059 9.724 1.00 96.94 82 PHE A CA 1
ATOM 649 C C . PHE A 1 82 ? -6.947 0.095 10.600 1.00 96.94 82 PHE A C 1
ATOM 651 O O . PHE A 1 82 ? -8.175 0.078 10.511 1.00 96.94 82 PHE A O 1
ATOM 658 N N . ARG A 1 83 ? -6.302 -0.639 11.516 1.00 95.69 83 ARG A N 1
ATOM 659 C CA . ARG A 1 83 ? -7.026 -1.484 12.484 1.00 95.69 83 ARG A CA 1
ATOM 660 C C . ARG A 1 83 ? -7.932 -0.667 13.399 1.00 95.69 83 ARG A C 1
ATOM 662 O O . ARG A 1 83 ? -9.065 -1.070 13.638 1.00 95.69 83 ARG A O 1
ATOM 669 N N . ALA A 1 84 ? -7.462 0.483 13.883 1.00 93.50 84 ALA A N 1
ATOM 670 C CA . ALA A 1 84 ? -8.267 1.371 14.720 1.00 93.50 84 ALA A CA 1
ATOM 671 C C . ALA A 1 84 ? -9.483 1.954 13.975 1.00 93.50 84 ALA A C 1
ATOM 673 O O . ALA A 1 84 ? -10.488 2.277 14.602 1.00 93.50 84 ALA A O 1
ATOM 674 N N . LEU A 1 85 ? -9.408 2.048 12.645 1.00 93.00 85 LEU A N 1
ATOM 675 C CA . LEU A 1 85 ? -10.511 2.457 11.772 1.00 93.00 85 LEU A CA 1
ATOM 676 C C . LEU A 1 85 ? -11.424 1.294 11.346 1.00 93.00 85 LEU A C 1
ATOM 678 O O . LEU A 1 85 ? -12.337 1.504 10.553 1.00 93.00 85 LEU A O 1
ATOM 682 N N . GLY A 1 86 ? -11.195 0.080 11.855 1.00 92.75 86 GLY A N 1
ATOM 683 C CA . GLY A 1 86 ? -12.035 -1.088 11.582 1.00 92.75 86 GLY A CA 1
ATOM 684 C C . GLY A 1 86 ? -11.671 -1.870 10.318 1.00 92.75 86 GLY A C 1
ATOM 685 O O . GLY A 1 86 ? -12.435 -2.743 9.914 1.00 92.75 86 GLY A O 1
ATOM 686 N N . TYR A 1 87 ? -10.520 -1.599 9.698 1.00 95.69 87 TYR A N 1
ATOM 687 C CA . TYR A 1 87 ? -10.043 -2.394 8.567 1.00 95.69 87 TYR A CA 1
ATOM 688 C C . TYR A 1 87 ? -9.409 -3.703 9.041 1.00 95.69 87 TYR A C 1
ATOM 690 O O . TYR A 1 87 ? -8.678 -3.743 10.039 1.00 95.69 87 TYR A O 1
ATOM 698 N N . GLN A 1 88 ? -9.593 -4.764 8.257 1.00 96.19 88 GLN A N 1
ATOM 699 C CA . GLN A 1 88 ? -8.719 -5.931 8.337 1.00 96.19 88 GLN A CA 1
ATOM 700 C C . GLN A 1 88 ? -7.399 -5.598 7.640 1.00 96.19 88 GLN A C 1
ATOM 702 O O . GLN A 1 88 ? -7.401 -4.989 6.574 1.00 96.19 88 GLN A O 1
ATOM 707 N N . VAL A 1 89 ? -6.270 -5.973 8.244 1.00 95.50 89 VAL A N 1
ATOM 708 C CA . VAL A 1 89 ? -4.936 -5.627 7.732 1.00 95.50 89 VAL A CA 1
ATOM 709 C C . VAL A 1 89 ? -4.065 -6.871 7.659 1.00 95.50 89 VAL A C 1
ATOM 711 O O . VAL A 1 89 ? -3.759 -7.476 8.693 1.00 95.50 89 VAL A O 1
ATOM 714 N N . GLN A 1 90 ? -3.623 -7.194 6.448 1.00 94.50 90 GLN A N 1
ATOM 715 C CA . GLN A 1 90 ? -2.672 -8.253 6.140 1.00 94.50 90 GLN A CA 1
ATOM 716 C C . GLN A 1 90 ? -1.356 -7.626 5.670 1.00 94.50 90 GLN A C 1
ATOM 718 O O . GLN A 1 90 ? -1.348 -6.805 4.758 1.00 94.50 90 GLN A O 1
ATOM 723 N N . ARG A 1 91 ? -0.238 -8.020 6.285 1.00 91.56 91 ARG A N 1
ATOM 724 C CA . ARG A 1 91 ? 1.101 -7.672 5.790 1.00 91.56 91 ARG A CA 1
ATOM 725 C C . ARG A 1 91 ? 1.506 -8.672 4.715 1.00 91.56 91 ARG A C 1
ATOM 727 O O . ARG A 1 91 ? 1.217 -9.863 4.861 1.00 91.56 91 ARG A O 1
ATOM 734 N N . THR A 1 92 ? 2.160 -8.203 3.667 1.00 87.12 92 THR A N 1
ATOM 735 C CA . THR A 1 92 ? 2.771 -9.078 2.663 1.00 87.12 92 THR A CA 1
ATOM 736 C C . THR A 1 92 ? 4.126 -9.603 3.167 1.00 87.12 92 THR A C 1
ATOM 738 O O . THR A 1 92 ? 4.680 -9.079 4.143 1.00 87.12 92 THR A O 1
ATOM 741 N N . PRO A 1 93 ? 4.649 -10.698 2.588 1.00 78.94 93 PRO A N 1
ATOM 742 C CA . PRO A 1 93 ? 5.988 -11.188 2.908 1.00 78.94 93 PRO A CA 1
ATOM 743 C C . PRO A 1 93 ? 7.062 -10.137 2.604 1.00 78.94 93 PRO A C 1
ATOM 745 O O . PRO A 1 93 ? 6.947 -9.405 1.639 1.00 78.94 93 PRO A O 1
ATOM 748 N N . LEU A 1 94 ? 8.155 -10.111 3.373 1.00 62.78 94 LEU A N 1
ATOM 749 C CA . LEU A 1 94 ? 9.267 -9.159 3.178 1.00 62.78 94 LEU A CA 1
ATOM 750 C C . LEU A 1 94 ? 10.043 -9.346 1.856 1.00 62.78 94 LEU A C 1
ATOM 752 O O . LEU A 1 94 ? 10.890 -8.522 1.525 1.00 62.78 94 LEU A O 1
ATOM 756 N N . GLN A 1 95 ? 9.823 -10.450 1.139 1.00 57.66 95 GLN A N 1
ATOM 757 C CA . GLN A 1 95 ? 10.469 -10.766 -0.134 1.00 57.66 95 GLN A CA 1
ATOM 758 C C . GLN A 1 95 ? 9.412 -11.188 -1.154 1.00 57.66 95 GLN A C 1
ATOM 760 O O . GLN A 1 95 ? 8.518 -11.966 -0.823 1.00 57.66 95 GLN A O 1
ATOM 765 N N . GLY A 1 96 ? 9.544 -10.711 -2.395 1.00 61.56 96 GLY A N 1
ATOM 766 C CA . GLY A 1 96 ? 8.617 -11.054 -3.479 1.00 61.56 96 GLY A CA 1
ATOM 767 C C . GLY A 1 96 ? 7.223 -10.449 -3.303 1.00 61.56 96 GLY A C 1
ATOM 768 O O . GLY A 1 96 ? 6.240 -11.031 -3.748 1.00 61.56 96 GLY A O 1
ATOM 769 N N . ASP A 1 97 ? 7.129 -9.298 -2.641 1.00 69.62 97 ASP A N 1
ATOM 770 C CA . ASP A 1 97 ? 5.873 -8.625 -2.304 1.00 69.62 97 ASP A CA 1
ATOM 771 C C . ASP A 1 97 ? 5.198 -7.922 -3.490 1.00 69.62 97 ASP A C 1
ATOM 773 O O . ASP A 1 97 ? 4.107 -7.379 -3.330 1.00 69.62 97 ASP A O 1
ATOM 777 N N . TRP A 1 98 ? 5.821 -7.955 -4.673 1.00 82.62 98 TRP A N 1
ATOM 778 C CA . TRP A 1 98 ? 5.370 -7.287 -5.897 1.00 82.62 98 TRP A CA 1
ATOM 779 C C . TRP A 1 98 ? 5.093 -5.786 -5.703 1.00 82.62 98 TRP A C 1
ATOM 781 O O . TRP A 1 98 ? 4.273 -5.216 -6.421 1.00 82.62 98 TRP A O 1
ATOM 791 N N . GLY A 1 99 ? 5.768 -5.143 -4.742 1.00 84.88 99 GLY A N 1
ATOM 792 C CA . GLY A 1 99 ? 5.591 -3.717 -4.462 1.00 84.88 99 GLY A CA 1
ATOM 793 C C . GLY A 1 99 ? 4.301 -3.373 -3.711 1.00 84.88 99 GLY A C 1
ATOM 794 O O . GLY A 1 99 ? 3.684 -2.335 -3.961 1.00 84.88 99 GLY A O 1
ATOM 795 N N . VAL A 1 100 ? 3.853 -4.252 -2.814 1.00 92.69 100 VAL A N 1
ATOM 796 C CA . VAL A 1 100 ? 2.738 -4.005 -1.889 1.00 92.69 100 VAL A CA 1
ATOM 797 C C . VAL A 1 100 ? 3.197 -4.410 -0.504 1.00 92.69 100 VAL A C 1
ATOM 799 O O . VAL A 1 100 ? 3.497 -5.576 -0.308 1.00 92.69 100 VAL A O 1
ATOM 802 N N . ASP A 1 101 ? 3.185 -3.498 0.466 1.00 93.44 101 ASP A N 1
ATOM 803 C CA . ASP A 1 101 ? 3.582 -3.796 1.851 1.00 93.44 101 ASP A CA 1
ATOM 804 C C . ASP A 1 101 ? 2.390 -4.295 2.685 1.00 93.44 101 ASP A C 1
ATOM 806 O O . ASP A 1 101 ? 2.523 -5.134 3.582 1.00 93.44 101 ASP A O 1
ATOM 810 N N . LEU A 1 102 ? 1.194 -3.756 2.410 1.00 95.25 102 LEU A N 1
ATOM 811 C CA . LEU A 1 102 ? -0.033 -4.060 3.146 1.00 95.25 102 LEU A CA 1
ATOM 812 C C . LEU A 1 102 ? -1.208 -4.273 2.192 1.00 95.25 102 LEU A C 1
ATOM 814 O O . LEU A 1 102 ? -1.390 -3.548 1.217 1.00 95.25 102 LEU A O 1
ATOM 818 N N . ILE A 1 103 ? -2.079 -5.209 2.544 1.00 96.88 103 ILE A N 1
ATOM 819 C CA . ILE A 1 103 ? -3.420 -5.326 1.980 1.00 96.88 103 ILE A CA 1
ATOM 820 C C . ILE A 1 103 ? -4.399 -5.013 3.101 1.00 96.88 103 ILE A C 1
ATOM 822 O O . ILE A 1 103 ? -4.376 -5.657 4.154 1.00 96.88 103 ILE A O 1
ATOM 826 N N . ILE A 1 104 ? -5.261 -4.026 2.875 1.00 97.62 104 ILE A N 1
ATOM 827 C CA . ILE A 1 104 ? -6.346 -3.702 3.800 1.00 97.62 104 ILE A CA 1
ATOM 828 C C . ILE A 1 104 ? -7.690 -4.065 3.189 1.00 97.62 104 ILE A C 1
ATOM 830 O O . ILE A 1 104 ? -7.865 -3.987 1.974 1.00 97.62 104 ILE A O 1
ATOM 834 N N . GLN A 1 105 ? -8.640 -4.450 4.030 1.00 97.75 105 GLN A N 1
ATOM 835 C CA . GLN A 1 105 ? -10.020 -4.691 3.632 1.00 97.75 105 GLN A CA 1
ATOM 836 C C . GLN A 1 105 ? -10.949 -3.884 4.528 1.00 97.75 105 GLN A C 1
ATOM 838 O O . GLN A 1 105 ? -10.845 -3.962 5.755 1.00 97.75 105 GLN A O 1
ATOM 843 N N . ASP A 1 106 ? -11.815 -3.081 3.916 1.00 93.69 106 ASP A N 1
ATOM 844 C CA . ASP A 1 106 ? -12.830 -2.332 4.653 1.00 93.69 106 ASP A CA 1
ATOM 845 C C . ASP A 1 106 ? -13.975 -3.253 5.132 1.00 93.69 106 ASP A C 1
ATOM 847 O O . ASP A 1 106 ? -14.089 -4.398 4.679 1.00 93.69 106 ASP A O 1
ATOM 851 N N . PRO A 1 107 ? -14.850 -2.781 6.039 1.0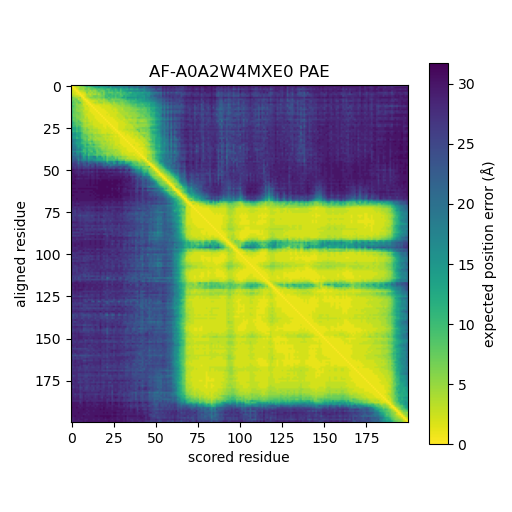0 92.69 107 PRO A N 1
ATOM 852 C CA . PRO A 1 107 ? -15.992 -3.567 6.511 1.00 92.69 107 PRO A CA 1
ATOM 853 C C . PRO A 1 107 ? -16.994 -3.971 5.416 1.00 92.69 107 PRO A C 1
ATOM 855 O O . PRO A 1 107 ? -17.803 -4.867 5.640 1.00 92.69 107 PRO A O 1
ATOM 858 N N . GLN A 1 108 ? -16.957 -3.320 4.250 1.00 94.69 108 GLN A N 1
ATOM 859 C CA . GLN A 1 108 ? -17.805 -3.625 3.094 1.00 94.69 108 GLN A CA 1
ATOM 860 C C . GLN A 1 108 ? -17.167 -4.681 2.173 1.00 94.69 108 GLN A C 1
ATOM 862 O O . GLN A 1 108 ? -17.781 -5.108 1.198 1.00 94.69 108 GLN A O 1
ATOM 867 N N . GLY A 1 109 ? -15.946 -5.129 2.481 1.00 93.12 109 GLY A N 1
ATOM 868 C CA . GLY A 1 109 ? -15.221 -6.153 1.738 1.00 93.12 109 GLY A CA 1
ATOM 869 C C . GLY A 1 109 ? -14.274 -5.610 0.663 1.00 93.12 109 GLY A C 1
ATOM 870 O O . GLY A 1 109 ? -13.577 -6.409 0.023 1.00 93.12 109 GLY A O 1
ATOM 871 N N . LYS A 1 110 ? -14.165 -4.288 0.476 1.00 96.75 110 LYS A N 1
ATOM 872 C CA . LYS A 1 110 ? -13.267 -3.689 -0.518 1.00 96.75 110 LYS A CA 1
ATOM 873 C C . LYS A 1 110 ? -11.814 -3.835 -0.076 1.00 96.75 110 LYS A C 1
ATOM 875 O O . LYS A 1 110 ? -11.361 -3.246 0.901 1.00 96.75 110 LYS A O 1
ATOM 880 N N . ARG A 1 111 ? -11.067 -4.620 -0.849 1.00 97.88 111 ARG A N 1
ATOM 881 C CA . ARG A 1 111 ? -9.616 -4.823 -0.716 1.00 97.88 111 ARG A CA 1
ATOM 882 C C . ARG A 1 111 ? -8.814 -3.715 -1.399 1.00 97.88 111 ARG A C 1
ATOM 884 O O . ARG A 1 111 ? -9.090 -3.402 -2.558 1.00 97.88 111 ARG A O 1
ATOM 891 N N . ILE A 1 112 ? -7.811 -3.177 -0.712 1.00 98.31 112 ILE A N 1
ATOM 892 C CA . ILE A 1 112 ? -6.934 -2.095 -1.176 1.00 98.31 112 ILE A CA 1
ATOM 893 C C . ILE A 1 112 ? -5.479 -2.533 -0.978 1.00 98.31 112 ILE A C 1
ATOM 895 O O . ILE A 1 112 ? -5.099 -2.929 0.126 1.00 98.31 112 ILE A O 1
ATOM 899 N N . ALA A 1 113 ? -4.677 -2.464 -2.039 1.00 97.81 113 ALA A N 1
ATOM 900 C CA . ALA A 1 113 ? -3.234 -2.678 -1.984 1.00 97.81 113 ALA A CA 1
ATOM 901 C C . ALA A 1 113 ? -2.528 -1.381 -1.574 1.00 97.81 113 ALA A C 1
ATOM 903 O O . ALA A 1 113 ? -2.827 -0.317 -2.119 1.00 97.81 113 ALA A O 1
ATOM 904 N N . ILE A 1 114 ? -1.605 -1.465 -0.620 1.00 97.31 114 ILE A N 1
ATOM 905 C CA . ILE A 1 114 ? -0.880 -0.321 -0.074 1.00 97.31 114 ILE A CA 1
ATOM 906 C C . ILE A 1 114 ? 0.622 -0.546 -0.188 1.00 97.31 114 ILE A C 1
ATOM 908 O O . ILE A 1 114 ? 1.143 -1.542 0.307 1.00 97.31 114 ILE A O 1
ATOM 912 N N . GLN A 1 115 ? 1.312 0.440 -0.751 1.00 95.69 115 GLN A N 1
ATOM 913 C CA . GLN A 1 115 ? 2.760 0.595 -0.634 1.00 95.69 115 GLN A CA 1
ATOM 914 C C . GLN A 1 115 ? 3.051 1.832 0.225 1.00 95.69 115 GLN A C 1
ATOM 916 O O . GLN A 1 115 ? 2.480 2.902 0.014 1.00 95.69 115 GLN A O 1
ATOM 921 N N . ALA A 1 116 ? 3.957 1.697 1.182 1.00 93.75 116 ALA A N 1
ATOM 922 C CA . ALA A 1 116 ? 4.466 2.733 2.057 1.00 93.75 116 ALA A CA 1
ATOM 923 C C . ALA A 1 116 ? 5.948 3.002 1.746 1.00 93.75 116 ALA A C 1
ATOM 925 O O . ALA A 1 116 ? 6.804 2.124 1.834 1.00 93.75 116 ALA A O 1
ATOM 926 N N . LYS A 1 117 ? 6.284 4.248 1.407 1.00 90.12 117 LYS A N 1
ATOM 927 C CA . LYS A 1 117 ? 7.665 4.684 1.159 1.00 90.12 117 LYS A CA 1
ATOM 928 C C . LYS A 1 117 ? 8.012 5.828 2.105 1.00 90.12 117 LYS A C 1
ATOM 930 O O . LYS A 1 117 ? 7.570 6.959 1.923 1.00 90.12 117 LYS A O 1
ATOM 935 N N . ASN A 1 118 ? 8.831 5.541 3.117 1.00 84.62 118 ASN A N 1
ATOM 936 C CA . ASN A 1 118 ? 9.345 6.551 4.048 1.00 84.62 118 ASN A CA 1
ATOM 937 C C . ASN A 1 118 ? 10.787 6.955 3.695 1.00 84.62 118 ASN 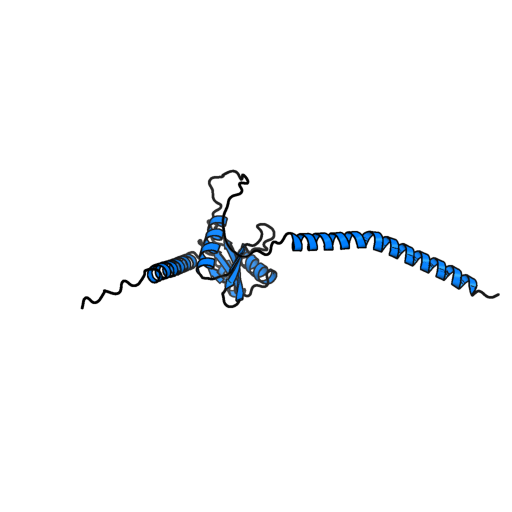A C 1
ATOM 939 O O . ASN A 1 118 ? 11.732 6.668 4.432 1.00 84.62 118 ASN A O 1
ATOM 943 N N . TRP A 1 119 ? 10.961 7.539 2.509 1.00 79.88 119 TRP A N 1
ATOM 944 C CA . TRP A 1 119 ? 12.257 7.975 1.971 1.00 79.88 119 TRP A CA 1
ATOM 945 C C . TRP A 1 119 ? 12.487 9.451 2.247 1.00 79.88 119 TRP A C 1
ATOM 947 O O . TRP A 1 119 ? 11.520 10.186 2.344 1.00 79.88 119 TRP A O 1
ATOM 957 N N . SER A 1 120 ? 13.736 9.911 2.329 1.00 78.44 120 SER A N 1
ATOM 958 C CA . SER A 1 120 ? 14.042 11.337 2.544 1.00 78.44 120 SER A CA 1
ATOM 959 C C . SER A 1 120 ? 13.622 12.244 1.380 1.00 78.44 120 SER A C 1
ATOM 961 O O . SER A 1 120 ? 13.390 13.428 1.597 1.00 78.44 120 SER A O 1
ATOM 963 N N . GLY A 1 121 ? 13.528 11.702 0.162 1.00 86.06 121 GLY A N 1
ATOM 964 C CA . GLY A 1 121 ? 13.133 12.429 -1.043 1.00 86.06 121 GLY A CA 1
ATOM 965 C C . GLY A 1 121 ? 11.694 12.164 -1.487 1.00 86.06 121 GLY A C 1
ATOM 966 O O . GLY A 1 121 ? 10.986 11.326 -0.926 1.00 86.06 121 GLY A O 1
ATOM 967 N N . LYS A 1 122 ? 11.289 12.872 -2.547 1.00 90.75 122 LYS A N 1
ATOM 968 C CA . LYS A 1 122 ? 10.012 12.647 -3.232 1.00 90.75 122 LYS A CA 1
ATOM 969 C C . LYS A 1 122 ? 9.997 11.287 -3.923 1.00 90.75 122 LYS A C 1
ATOM 971 O O . LYS A 1 122 ? 10.993 10.870 -4.511 1.00 90.75 122 LYS A O 1
ATOM 976 N N . VAL A 1 123 ? 8.845 10.629 -3.899 1.00 92.94 123 VAL A N 1
ATOM 977 C CA . VAL A 1 123 ? 8.660 9.320 -4.531 1.00 92.94 123 VAL A CA 1
ATOM 978 C C . VAL A 1 123 ? 8.444 9.458 -6.044 1.00 92.94 123 VAL A C 1
ATOM 980 O O . VAL A 1 123 ? 7.686 10.315 -6.515 1.00 92.94 123 VAL A O 1
ATOM 983 N N . GLY A 1 124 ? 9.159 8.620 -6.797 1.00 92.81 124 GLY A N 1
ATOM 984 C CA . GLY A 1 124 ? 9.147 8.553 -8.258 1.00 92.81 124 GLY A CA 1
ATOM 985 C C . GLY A 1 124 ? 7.997 7.725 -8.832 1.00 92.81 124 GLY A C 1
ATOM 986 O O . GLY A 1 124 ? 7.235 7.079 -8.107 1.00 92.81 124 GLY A O 1
ATOM 987 N N . LEU A 1 125 ? 7.876 7.750 -10.159 1.00 95.31 125 LEU A N 1
ATOM 988 C CA . LEU A 1 125 ? 6.807 7.061 -10.882 1.00 95.31 125 LEU A CA 1
ATOM 989 C C . LEU A 1 125 ? 6.916 5.528 -10.794 1.00 95.31 125 LEU A C 1
ATOM 991 O O . LEU A 1 125 ? 5.888 4.857 -10.874 1.00 95.31 125 LEU A O 1
ATOM 995 N N . GLU A 1 126 ? 8.107 4.955 -10.559 1.00 95.12 126 GLU A N 1
ATOM 996 C CA . GLU A 1 126 ? 8.255 3.493 -10.476 1.00 95.12 126 GLU A CA 1
ATOM 997 C C . GLU A 1 126 ? 7.419 2.904 -9.337 1.00 95.12 126 GLU A C 1
ATOM 999 O O . GLU A 1 126 ? 6.822 1.841 -9.489 1.00 95.12 126 GLU A O 1
ATOM 1004 N N . SER A 1 127 ? 7.312 3.620 -8.212 1.00 94.69 127 SER A N 1
ATOM 1005 C CA . SER A 1 127 ? 6.501 3.173 -7.070 1.00 94.69 127 SER A CA 1
ATOM 1006 C C . SER A 1 127 ? 5.006 3.128 -7.399 1.00 94.69 127 SER A C 1
ATOM 1008 O O . SER A 1 127 ? 4.278 2.311 -6.839 1.00 94.69 127 SER A O 1
ATOM 1010 N N . VAL A 1 128 ? 4.543 3.976 -8.324 1.00 97.56 128 VAL A N 1
ATOM 1011 C CA . VAL A 1 128 ? 3.156 3.967 -8.807 1.00 97.56 128 VAL A CA 1
ATOM 1012 C C . VAL A 1 128 ? 2.904 2.720 -9.653 1.00 97.56 128 VAL A C 1
ATOM 1014 O O . VAL A 1 128 ? 1.905 2.035 -9.449 1.00 97.56 128 VAL A O 1
ATOM 1017 N N . TYR A 1 129 ? 3.825 2.385 -10.560 1.00 97.38 129 TYR A N 1
ATOM 1018 C CA . TYR A 1 129 ? 3.719 1.175 -11.382 1.00 97.38 129 TYR A CA 1
ATOM 1019 C C . TYR A 1 129 ? 3.784 -0.102 -10.548 1.00 97.38 129 TYR A C 1
ATOM 1021 O O . TYR A 1 129 ? 2.997 -1.018 -10.777 1.00 97.38 129 TYR A O 1
ATOM 1029 N N . GLN A 1 130 ? 4.669 -0.136 -9.552 1.00 95.81 130 GLN A N 1
ATOM 1030 C CA . GLN A 1 130 ? 4.792 -1.250 -8.615 1.00 95.81 130 GLN A CA 1
ATOM 1031 C C . GLN A 1 130 ? 3.473 -1.516 -7.885 1.00 95.81 130 GLN A C 1
ATOM 1033 O O . GLN A 1 130 ? 2.920 -2.606 -8.009 1.00 95.81 130 GLN A O 1
ATOM 1038 N N . VAL A 1 131 ? 2.911 -0.512 -7.202 1.00 96.75 131 VAL A N 1
ATOM 1039 C CA . VAL A 1 131 ? 1.668 -0.714 -6.440 1.00 96.75 131 VAL A CA 1
ATOM 1040 C C . VAL A 1 131 ? 0.463 -0.978 -7.350 1.00 96.75 131 VAL A C 1
ATOM 1042 O O . VAL A 1 131 ? -0.441 -1.722 -6.968 1.00 96.75 131 VAL A O 1
ATOM 1045 N N . HIS A 1 132 ? 0.445 -0.414 -8.563 1.00 97.56 132 HIS A N 1
ATOM 1046 C CA . HIS A 1 132 ? -0.584 -0.711 -9.558 1.00 97.56 132 HIS A CA 1
ATOM 1047 C C . HIS A 1 132 ? -0.528 -2.182 -9.997 1.00 97.56 132 HIS A C 1
ATOM 1049 O O . HIS A 1 132 ? -1.538 -2.878 -9.924 1.00 97.56 132 HIS A O 1
ATOM 1055 N N . GLY A 1 133 ? 0.650 -2.681 -10.386 1.00 96.38 133 GLY A N 1
ATOM 1056 C CA . GLY A 1 133 ? 0.826 -4.090 -10.749 1.00 96.38 133 GLY A CA 1
ATOM 1057 C C . GLY A 1 133 ? 0.546 -5.029 -9.574 1.00 96.38 133 GLY A C 1
ATOM 1058 O O . GLY A 1 133 ? -0.154 -6.030 -9.720 1.00 96.38 133 GLY A O 1
ATOM 1059 N N . GLY A 1 134 ? 1.006 -4.664 -8.377 1.00 95.62 134 GLY A N 1
ATOM 1060 C CA . GLY A 1 134 ? 0.727 -5.399 -7.151 1.00 95.62 134 GLY A CA 1
ATOM 1061 C C . GLY A 1 134 ? -0.769 -5.478 -6.828 1.00 95.62 134 GLY A C 1
ATOM 1062 O O . GLY A 1 134 ? -1.263 -6.552 -6.482 1.00 95.62 134 GLY A O 1
ATOM 1063 N N . LYS A 1 135 ? -1.532 -4.390 -7.012 1.00 96.62 135 LYS A N 1
ATOM 1064 C CA . LYS A 1 135 ? -3.004 -4.407 -6.891 1.00 96.62 135 LYS A CA 1
ATOM 1065 C C . LYS A 1 135 ? -3.618 -5.503 -7.759 1.00 96.62 135 LYS A C 1
ATOM 1067 O O . LYS A 1 135 ? -4.483 -6.226 -7.263 1.00 96.62 135 LYS A O 1
ATOM 1072 N N . ASP A 1 136 ? -3.175 -5.641 -9.004 1.00 96.19 136 ASP A N 1
ATOM 1073 C CA . ASP A 1 136 ? -3.708 -6.645 -9.928 1.00 96.19 136 ASP A CA 1
ATOM 1074 C C . ASP A 1 136 ? -3.312 -8.068 -9.508 1.00 96.19 136 ASP A C 1
ATOM 1076 O O . ASP A 1 136 ? -4.177 -8.942 -9.406 1.00 96.19 136 ASP A O 1
ATOM 1080 N N . ILE A 1 137 ? -2.041 -8.284 -9.153 1.00 94.88 137 ILE A N 1
ATOM 1081 C CA . ILE A 1 137 ? -1.522 -9.582 -8.685 1.00 94.88 137 ILE A CA 1
ATOM 1082 C C . ILE A 1 137 ? -2.286 -10.071 -7.449 1.00 94.88 137 ILE A C 1
ATOM 1084 O O . ILE A 1 137 ? -2.728 -11.221 -7.389 1.00 94.88 137 ILE A O 1
ATOM 1088 N N . TYR A 1 138 ? -2.503 -9.189 -6.473 1.00 94.19 138 TYR A N 1
ATOM 1089 C CA . TYR A 1 138 ? -3.230 -9.528 -5.251 1.00 94.19 138 TYR A CA 1
ATOM 1090 C C . TYR A 1 138 ? -4.754 -9.458 -5.395 1.00 94.19 138 TYR A C 1
ATOM 1092 O O . TYR A 1 138 ? -5.452 -9.735 -4.413 1.00 94.19 138 TYR A O 1
ATOM 1100 N N . LYS A 1 139 ? -5.293 -9.134 -6.580 1.00 95.69 139 LYS A N 1
ATOM 1101 C CA . LYS A 1 139 ? -6.737 -8.997 -6.856 1.00 95.69 139 LYS A CA 1
ATOM 1102 C C . LYS A 1 139 ? -7.427 -7.982 -5.934 1.00 95.69 139 LYS A C 1
ATOM 1104 O O . LYS A 1 139 ? -8.484 -8.253 -5.356 1.00 95.69 139 LYS A O 1
ATOM 1109 N N . CYS A 1 140 ? -6.783 -6.840 -5.723 1.00 96.88 140 CYS A N 1
ATOM 1110 C CA . CYS A 1 140 ? -7.325 -5.717 -4.965 1.00 96.88 140 CYS A CA 1
ATOM 1111 C C . CYS A 1 140 ? -8.154 -4.795 -5.872 1.00 96.88 140 CYS A C 1
ATOM 1113 O O . CYS A 1 140 ? -7.905 -4.673 -7.068 1.00 96.88 140 CYS A O 1
ATOM 1115 N N . HIS A 1 141 ? -9.129 -4.103 -5.287 1.00 98.19 141 HIS A N 1
ATOM 1116 C CA . HIS A 1 141 ? -10.032 -3.204 -6.011 1.00 98.19 141 HIS A CA 1
ATOM 1117 C C . HIS A 1 141 ? -9.419 -1.817 -6.225 1.00 98.19 141 HIS A C 1
ATOM 1119 O O . HIS A 1 141 ? -9.797 -1.110 -7.150 1.00 98.19 141 HIS A O 1
ATOM 1125 N N . ALA A 1 142 ? -8.499 -1.410 -5.348 1.00 97.88 142 ALA A N 1
ATOM 1126 C CA . ALA A 1 142 ? -7.825 -0.120 -5.413 1.00 97.88 142 ALA A CA 1
ATOM 1127 C C . ALA A 1 142 ? -6.360 -0.241 -4.976 1.00 97.88 142 ALA A C 1
ATOM 1129 O O . ALA A 1 142 ? -5.990 -1.182 -4.266 1.00 97.88 142 ALA A O 1
ATOM 1130 N N . ALA A 1 143 ? -5.550 0.727 -5.395 1.00 98.06 143 ALA A N 1
ATOM 1131 C CA . ALA A 1 143 ? -4.152 0.876 -5.012 1.00 98.06 143 ALA A CA 1
ATOM 1132 C C . ALA A 1 143 ? -3.951 2.213 -4.305 1.00 98.06 143 ALA A C 1
ATOM 1134 O O . ALA A 1 143 ? -4.545 3.223 -4.691 1.00 98.06 143 ALA A O 1
ATOM 1135 N N . ARG A 1 144 ? -3.076 2.225 -3.303 1.00 98.19 144 ARG A N 1
ATOM 1136 C CA . ARG A 1 144 ? -2.703 3.431 -2.576 1.00 98.19 144 ARG A CA 1
ATOM 1137 C C . ARG A 1 144 ? -1.209 3.452 -2.297 1.00 98.19 144 ARG A C 1
ATOM 1139 O O . ARG A 1 144 ? -0.656 2.506 -1.743 1.00 98.19 144 ARG A O 1
ATOM 1146 N N . LEU A 1 145 ? -0.566 4.554 -2.649 1.00 97.56 145 LEU A N 1
ATOM 1147 C CA . LEU A 1 145 ? 0.839 4.804 -2.371 1.00 97.56 145 LEU A CA 1
ATOM 1148 C C . LEU A 1 145 ? 0.949 5.887 -1.298 1.00 97.56 145 LEU A C 1
ATOM 1150 O O . LEU A 1 145 ? 0.425 6.989 -1.455 1.00 97.56 145 LEU A O 1
ATOM 1154 N N . ILE A 1 146 ? 1.626 5.568 -0.201 1.00 97.38 146 ILE A N 1
ATOM 1155 C CA . ILE A 1 146 ? 1.739 6.426 0.977 1.00 97.38 146 ILE A CA 1
ATOM 1156 C C . ILE A 1 146 ? 3.189 6.885 1.120 1.00 97.38 146 ILE A C 1
ATOM 1158 O O . ILE A 1 146 ? 4.086 6.061 1.306 1.00 97.38 146 ILE A O 1
ATOM 1162 N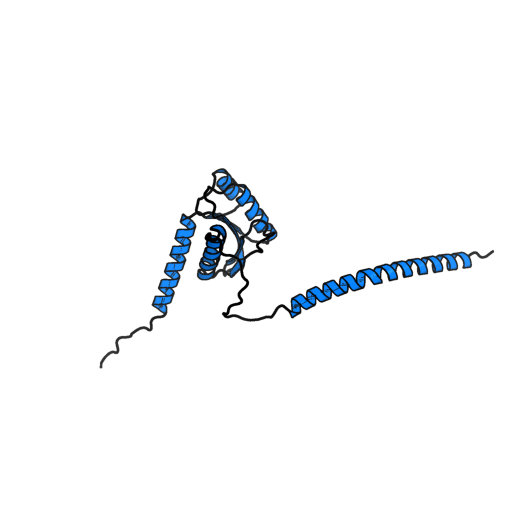 N . ALA A 1 147 ? 3.419 8.196 1.062 1.00 95.19 147 ALA A N 1
ATOM 1163 C CA . ALA A 1 147 ? 4.743 8.792 1.205 1.00 95.19 147 ALA A CA 1
ATOM 1164 C C . ALA A 1 147 ? 4.664 10.154 1.920 1.00 95.19 147 ALA A C 1
ATOM 1166 O O . ALA A 1 147 ? 4.217 11.132 1.314 1.00 95.19 147 ALA A O 1
ATOM 1167 N N . PRO A 1 148 ? 5.127 10.268 3.184 1.00 93.00 148 PRO A N 1
ATOM 1168 C CA . PRO A 1 148 ? 5.077 11.525 3.937 1.00 93.00 148 PRO A CA 1
ATOM 1169 C C . PRO A 1 148 ? 5.760 12.696 3.216 1.00 93.00 148 PRO A C 1
ATOM 1171 O O . PRO A 1 148 ? 5.217 13.797 3.171 1.00 93.00 148 PRO A O 1
ATOM 1174 N N . ASN A 1 149 ? 6.903 12.431 2.575 1.00 92.38 149 ASN A N 1
ATOM 1175 C CA . ASN A 1 149 ? 7.715 13.437 1.876 1.00 92.38 149 ASN A CA 1
ATOM 1176 C C . ASN A 1 149 ? 7.223 13.757 0.451 1.00 92.38 149 ASN A C 1
ATOM 1178 O O . ASN A 1 149 ? 7.848 14.534 -0.273 1.00 92.38 149 ASN A O 1
ATOM 1182 N N . GLY A 1 150 ? 6.072 13.203 0.063 1.00 93.88 150 GLY A N 1
ATOM 1183 C CA . GLY A 1 150 ? 5.370 13.541 -1.168 1.00 93.88 150 GLY A CA 1
ATOM 1184 C C . GLY A 1 150 ? 5.926 12.875 -2.423 1.00 93.88 150 GLY A C 1
ATOM 1185 O O . GLY A 1 150 ? 6.708 11.922 -2.380 1.00 93.88 150 GLY A O 1
ATOM 1186 N N . PHE A 1 151 ? 5.477 13.389 -3.566 1.00 96.62 151 PHE A N 1
ATOM 1187 C CA . PHE A 1 151 ? 5.609 12.749 -4.870 1.00 96.62 151 PHE A CA 1
ATOM 1188 C C . PHE A 1 151 ? 6.210 13.707 -5.897 1.00 96.62 151 PHE A C 1
ATOM 1190 O O . PHE A 1 151 ? 6.146 14.934 -5.767 1.00 96.62 151 PHE A O 1
ATOM 1197 N N . THR A 1 152 ? 6.844 13.132 -6.913 1.00 97.25 152 THR A N 1
ATOM 1198 C CA . THR A 1 152 ? 7.256 13.866 -8.115 1.00 97.25 152 THR A CA 1
ATOM 1199 C C . THR A 1 152 ? 6.043 14.158 -9.002 1.00 97.25 152 THR A C 1
ATOM 1201 O O . THR A 1 152 ? 5.064 13.416 -8.985 1.00 97.25 152 THR A O 1
ATOM 1204 N N . GLU A 1 153 ? 6.112 15.202 -9.832 1.00 97.56 153 GLU A N 1
ATOM 1205 C CA . GLU A 1 153 ? 5.016 15.543 -10.755 1.00 97.56 153 GLU A CA 1
ATOM 1206 C C . GLU A 1 153 ? 4.708 14.390 -11.731 1.00 97.56 153 GLU A C 1
ATOM 1208 O O . GLU A 1 153 ? 3.553 14.120 -12.063 1.00 97.56 153 GLU A O 1
ATOM 1213 N N . GLN A 1 154 ? 5.742 13.657 -12.152 1.00 97.44 154 GLN A N 1
ATOM 1214 C CA . GLN A 1 154 ? 5.591 12.467 -12.988 1.00 97.44 154 GLN A CA 1
ATOM 1215 C C . GLN A 1 154 ? 4.820 11.356 -12.264 1.00 97.44 154 GLN A C 1
ATOM 1217 O O . GLN A 1 154 ? 3.922 10.762 -12.859 1.00 97.44 154 GLN A O 1
ATOM 1222 N N . ALA A 1 155 ? 5.114 11.110 -10.982 1.00 97.31 155 ALA A N 1
ATOM 1223 C CA . ALA A 1 155 ? 4.371 10.144 -10.175 1.00 97.31 155 ALA A CA 1
ATOM 1224 C C . ALA A 1 155 ? 2.899 10.549 -10.022 1.00 97.31 155 ALA A C 1
ATOM 1226 O O . ALA A 1 155 ? 2.018 9.706 -10.155 1.00 97.31 155 ALA A O 1
ATOM 1227 N N . GLU A 1 156 ? 2.608 11.835 -9.822 1.00 98.19 156 GLU A N 1
ATOM 1228 C CA . GLU A 1 156 ? 1.227 12.328 -9.750 1.00 98.19 156 GLU A CA 1
ATOM 1229 C C . GLU A 1 156 ? 0.467 12.150 -11.069 1.00 98.19 156 GLU A C 1
ATOM 1231 O O . GLU A 1 156 ? -0.688 11.717 -11.066 1.00 98.19 156 GLU A O 1
ATOM 1236 N N . ARG A 1 157 ? 1.107 12.448 -12.208 1.00 98.25 157 ARG A N 1
ATOM 1237 C CA . ARG A 1 157 ? 0.526 12.214 -13.541 1.00 98.25 157 ARG A CA 1
ATOM 1238 C C . ARG A 1 157 ? 0.234 10.727 -13.763 1.00 98.25 157 ARG A C 1
ATOM 1240 O O . ARG A 1 157 ? -0.876 10.389 -14.171 1.00 98.25 157 ARG A O 1
ATOM 1247 N N . ALA A 1 158 ? 1.190 9.853 -13.446 1.00 97.81 158 ALA A N 1
ATOM 1248 C CA . ALA A 1 158 ? 1.027 8.405 -13.564 1.00 97.81 158 ALA A CA 1
ATOM 1249 C C . ALA A 1 158 ? -0.081 7.875 -12.641 1.00 97.81 158 ALA A C 1
ATOM 1251 O O . ALA A 1 158 ? -0.912 7.076 -13.066 1.00 97.81 158 ALA A O 1
ATOM 1252 N N . ALA A 1 159 ? -0.138 8.355 -11.399 1.00 98.25 159 ALA A N 1
ATOM 1253 C CA . ALA A 1 159 ? -1.125 7.920 -10.419 1.00 98.25 159 ALA A CA 1
ATOM 1254 C C . ALA A 1 159 ? -2.553 8.273 -10.846 1.00 98.25 159 ALA A C 1
ATOM 1256 O O . ALA A 1 159 ? -3.446 7.435 -10.736 1.00 98.25 159 ALA A O 1
ATOM 1257 N N . ARG A 1 160 ? -2.756 9.467 -11.423 1.00 98.31 160 ARG A N 1
ATOM 1258 C CA . ARG A 1 160 ? -4.045 9.848 -12.022 1.00 98.31 160 ARG A CA 1
ATOM 1259 C C . ARG A 1 160 ? -4.433 8.938 -13.184 1.00 98.31 160 ARG A C 1
ATOM 1261 O O . ARG A 1 160 ? -5.577 8.505 -13.243 1.00 98.31 160 ARG A O 1
ATOM 1268 N N . ALA A 1 161 ? -3.494 8.638 -14.080 1.00 98.00 161 ALA A N 1
ATOM 1269 C CA . ALA A 1 161 ? -3.758 7.787 -15.240 1.00 98.00 161 ALA A CA 1
ATOM 1270 C C . ALA A 1 161 ? -4.084 6.334 -14.850 1.00 98.00 161 ALA A C 1
ATOM 1272 O O . ALA A 1 161 ? -4.919 5.699 -15.485 1.00 98.00 161 ALA A O 1
ATOM 1273 N N . LEU A 1 162 ? -3.443 5.822 -13.797 1.00 97.44 162 LEU A N 1
ATOM 1274 C CA . LEU A 1 162 ? -3.559 4.431 -13.351 1.00 97.44 162 LEU A CA 1
ATOM 1275 C C . LEU A 1 162 ? -4.558 4.220 -12.202 1.00 97.44 162 LEU A C 1
ATOM 1277 O O . LEU A 1 162 ? -4.699 3.103 -11.708 1.00 97.44 162 LEU A O 1
ATOM 1281 N N . GLY A 1 163 ? -5.230 5.275 -11.736 1.00 97.62 163 GLY A N 1
ATOM 1282 C CA . GLY A 1 163 ? -6.167 5.184 -10.612 1.00 97.62 163 GLY A CA 1
ATOM 1283 C C . GLY A 1 163 ? -5.504 4.781 -9.287 1.00 97.62 163 GLY A C 1
ATOM 1284 O O . GLY A 1 163 ? -6.111 4.077 -8.480 1.00 97.62 163 GLY A O 1
ATOM 1285 N N . VAL A 1 164 ? -4.254 5.197 -9.065 1.00 98.31 164 VAL A N 1
ATOM 1286 C CA . VAL A 1 164 ? -3.538 4.998 -7.797 1.00 98.31 164 VAL A CA 1
ATOM 1287 C C . VAL A 1 164 ? -3.757 6.216 -6.905 1.00 98.31 164 VAL A C 1
ATOM 1289 O O . VAL A 1 164 ? -3.480 7.347 -7.299 1.00 98.31 164 VAL A O 1
ATOM 1292 N N . GLU A 1 165 ? -4.215 6.002 -5.674 1.00 98.25 165 GLU A N 1
ATOM 1293 C CA . GLU A 1 165 ? -4.365 7.089 -4.707 1.00 98.25 165 GLU A CA 1
ATOM 1294 C C . GLU A 1 165 ? -3.024 7.439 -4.056 1.00 98.25 165 GLU A C 1
ATOM 1296 O O . GLU A 1 165 ? -2.333 6.566 -3.529 1.00 98.25 165 GLU A O 1
ATOM 1301 N N . LEU A 1 166 ? -2.671 8.724 -4.039 1.00 98.00 166 LEU A N 1
ATOM 1302 C CA . LEU A 1 166 ? -1.437 9.218 -3.429 1.00 98.00 166 LEU A CA 1
ATOM 1303 C C . LEU A 1 166 ? -1.725 9.870 -2.079 1.00 98.00 166 LEU A C 1
ATOM 1305 O O . LEU A 1 166 ? -2.464 10.849 -2.003 1.00 98.00 166 LEU A O 1
ATOM 1309 N N . TRP A 1 167 ? -1.130 9.344 -1.011 1.00 97.88 167 TRP A N 1
ATOM 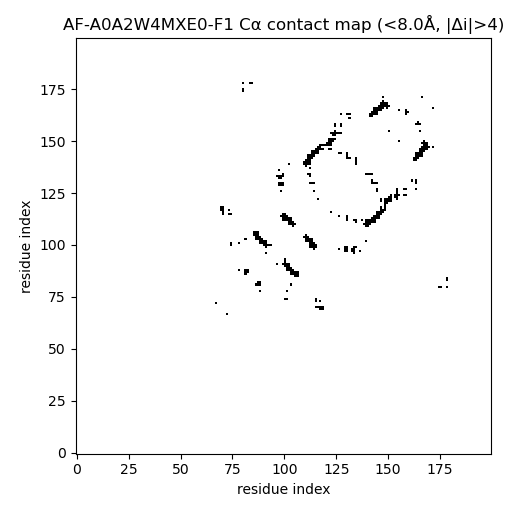1310 C CA . TRP A 1 167 ? -1.289 9.870 0.345 1.00 97.88 167 TRP A CA 1
ATOM 1311 C C . TRP A 1 167 ? 0.024 1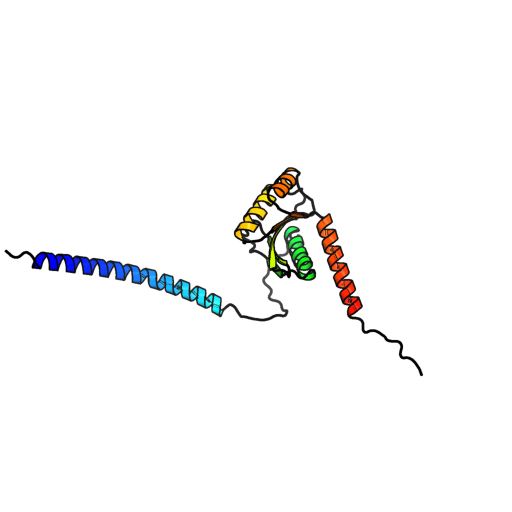0.461 0.852 1.00 97.88 167 TRP A C 1
ATOM 1313 O O . TRP A 1 167 ? 1.005 9.755 1.084 1.00 97.88 167 TRP A O 1
ATOM 1323 N N . SER A 1 168 ? 0.017 11.777 1.035 1.00 95.12 168 SER A N 1
ATOM 1324 C CA . SER A 1 168 ? 1.097 12.556 1.646 1.00 95.12 168 SER A CA 1
ATOM 1325 C C . SER A 1 168 ? 0.940 12.675 3.168 1.00 95.12 168 SER A C 1
ATOM 1327 O O . SER A 1 168 ? -0.029 12.180 3.750 1.00 95.12 168 SER A O 1
ATOM 1329 N N . GLU A 1 169 ? 1.848 13.406 3.821 1.00 94.44 169 GLU A N 1
ATOM 1330 C CA . GLU A 1 169 ? 1.761 13.697 5.258 1.00 94.44 169 GLU A CA 1
ATOM 1331 C C . GLU A 1 169 ? 0.420 14.324 5.675 1.00 94.44 169 GLU A C 1
ATOM 1333 O O . GLU A 1 169 ? -0.099 14.009 6.740 1.00 94.44 169 GLU A O 1
ATOM 1338 N N . GLN A 1 170 ? -0.204 15.142 4.822 1.00 95.12 170 GLN A N 1
ATOM 1339 C CA . GLN A 1 170 ? -1.518 15.733 5.114 1.00 95.12 170 GLN A CA 1
ATOM 1340 C C . GLN A 1 170 ? -2.604 14.662 5.308 1.00 95.12 170 GLN A C 1
ATOM 1342 O O . GLN A 1 170 ? -3.423 14.752 6.223 1.00 95.12 170 GLN A O 1
ATOM 1347 N N . HIS A 1 171 ? -2.573 13.610 4.486 1.00 96.75 171 HIS A N 1
ATOM 1348 C CA . HIS A 1 171 ? -3.513 12.495 4.569 1.00 96.75 171 HIS A CA 1
ATOM 1349 C C . HIS A 1 171 ? -3.259 11.663 5.829 1.00 96.75 171 HIS A C 1
ATOM 1351 O O . HIS A 1 171 ? -4.199 11.285 6.529 1.00 96.75 171 HIS A O 1
ATOM 1357 N N . LEU A 1 172 ? -1.986 11.430 6.164 1.00 95.56 172 LEU A N 1
ATOM 1358 C CA . LEU A 1 172 ? -1.600 10.736 7.393 1.00 95.56 172 LEU A CA 1
ATOM 1359 C C . LEU A 1 172 ? -1.999 11.520 8.644 1.00 95.56 172 LEU A C 1
ATOM 1361 O O . LEU A 1 172 ? -2.531 10.938 9.587 1.00 95.56 172 LEU A O 1
ATOM 1365 N N . ALA A 1 173 ? -1.800 12.837 8.653 1.00 95.69 173 ALA A N 1
ATOM 1366 C CA . ALA A 1 173 ? -2.213 13.703 9.750 1.00 95.69 173 ALA A CA 1
ATOM 1367 C C . ALA A 1 173 ? -3.733 13.644 9.973 1.00 95.69 173 ALA A C 1
ATOM 1369 O O . ALA A 1 173 ? -4.179 13.469 11.112 1.00 95.69 173 ALA A O 1
ATOM 1370 N N . ALA A 1 174 ? -4.522 13.698 8.896 1.00 96.50 174 ALA A N 1
ATOM 1371 C CA . ALA A 1 174 ? -5.973 13.539 8.966 1.00 96.50 174 ALA A CA 1
ATOM 1372 C C . ALA A 1 174 ? -6.373 12.156 9.514 1.00 96.50 174 ALA A C 1
ATOM 1374 O O . ALA A 1 174 ? -7.204 12.067 10.421 1.00 96.50 174 ALA A O 1
ATOM 1375 N N . LEU A 1 175 ? -5.724 11.087 9.040 1.00 95.75 175 LEU A N 1
ATOM 1376 C CA . LEU A 1 175 ? -5.958 9.716 9.503 1.00 95.75 175 LEU A CA 1
ATOM 1377 C C . LEU A 1 175 ? -5.670 9.563 11.005 1.00 95.75 175 LEU A C 1
ATOM 1379 O O . LEU A 1 175 ? -6.493 9.037 11.759 1.00 95.75 175 LEU A O 1
ATOM 1383 N N . ARG A 1 176 ? -4.524 10.081 11.463 1.00 97.00 176 ARG A N 1
ATOM 1384 C CA . ARG A 1 176 ? -4.133 10.102 12.883 1.00 97.00 176 ARG A CA 1
ATOM 1385 C C . ARG A 1 176 ? -5.152 10.865 13.723 1.00 97.00 176 ARG A C 1
ATOM 1387 O O . ARG A 1 176 ? -5.525 10.409 14.803 1.00 97.00 176 ARG A O 1
ATOM 1394 N N . GLN A 1 177 ? -5.618 12.017 13.240 1.00 96.88 177 GLN A N 1
ATOM 1395 C CA . GLN A 1 177 ? -6.615 12.817 13.946 1.00 96.88 177 GLN A CA 1
ATOM 1396 C C . GLN A 1 177 ? -7.953 12.077 14.060 1.00 96.88 177 GLN A C 1
ATOM 1398 O O . GLN A 1 177 ? -8.562 12.087 15.131 1.00 96.88 177 GLN A O 1
ATOM 1403 N N . GLN A 1 178 ? -8.394 11.408 12.995 1.00 95.69 178 GLN A N 1
ATOM 1404 C CA . GLN A 1 178 ? -9.622 10.616 13.002 1.00 95.69 178 GLN A CA 1
ATOM 1405 C C . GLN A 1 178 ? -9.558 9.492 14.043 1.00 95.69 178 GLN A C 1
ATOM 1407 O O . GLN A 1 178 ? -10.472 9.360 14.857 1.00 95.69 178 GLN A O 1
ATOM 1412 N N . VAL A 1 179 ? -8.453 8.741 14.082 1.00 95.31 179 VAL A N 1
ATOM 1413 C CA . VAL A 1 179 ? -8.245 7.683 15.083 1.00 95.31 179 VAL A CA 1
ATOM 1414 C C . VAL A 1 179 ? -8.273 8.242 16.508 1.00 95.31 179 VAL A C 1
ATOM 1416 O O . VAL A 1 179 ? -8.949 7.678 17.369 1.00 95.31 179 VAL A O 1
ATOM 1419 N N . ARG A 1 180 ? -7.617 9.384 16.760 1.00 95.81 180 ARG A N 1
ATOM 1420 C CA . ARG A 1 180 ? -7.645 10.040 18.081 1.00 95.81 180 ARG A CA 1
ATOM 1421 C C . ARG A 1 180 ? -9.066 10.397 18.520 1.00 95.81 180 ARG A C 1
ATOM 1423 O O . ARG A 1 180 ? -9.420 10.153 19.671 1.00 95.81 180 ARG A O 1
ATOM 1430 N N . ARG A 1 181 ? -9.894 10.930 17.613 1.00 95.44 181 ARG A N 1
ATOM 1431 C CA . ARG A 1 181 ? -11.299 11.262 17.913 1.00 95.44 181 ARG A CA 1
ATOM 1432 C C . ARG A 1 181 ? -12.105 10.016 18.288 1.00 95.44 181 ARG A C 1
ATOM 1434 O O . ARG A 1 181 ? -12.827 10.044 19.280 1.00 95.44 181 ARG A O 1
ATOM 1441 N N . LEU A 1 182 ? -11.945 8.918 17.545 1.00 92.38 182 LEU A N 1
ATOM 1442 C CA . LEU A 1 182 ? -12.630 7.653 17.842 1.00 92.38 182 LEU A CA 1
ATOM 1443 C C . LEU A 1 182 ? -12.237 7.099 19.219 1.00 92.38 182 LEU A C 1
ATOM 1445 O O . LEU A 1 182 ? -13.094 6.645 19.975 1.00 92.38 182 LEU A O 1
ATOM 1449 N N . GLN A 1 183 ? -10.955 7.189 19.578 1.00 91.00 183 GLN A N 1
ATOM 1450 C CA . GLN A 1 183 ? -10.464 6.758 20.889 1.00 91.00 183 GLN A CA 1
ATOM 1451 C C . GLN A 1 183 ? -11.037 7.611 22.030 1.00 91.00 183 GLN A C 1
ATOM 1453 O O . GLN A 1 183 ? -11.470 7.063 23.042 1.00 91.00 183 GLN A O 1
ATOM 1458 N N . GLN A 1 184 ? -11.100 8.934 21.859 1.00 92.94 184 GLN A N 1
ATOM 1459 C CA . GLN A 1 184 ? -11.688 9.844 22.850 1.00 92.94 184 GLN A CA 1
ATOM 1460 C C . GLN A 1 184 ? -13.184 9.577 23.066 1.00 92.94 184 GLN A C 1
ATOM 1462 O O . GLN A 1 184 ? -13.642 9.530 24.208 1.00 92.94 184 GLN A O 1
ATOM 1467 N N . GLN A 1 185 ? -13.935 9.350 21.984 1.00 92.12 185 GLN A N 1
ATOM 1468 C CA . GLN A 1 185 ? -15.361 9.010 22.043 1.00 92.12 185 GLN A CA 1
ATOM 1469 C C . GLN A 1 185 ? -15.604 7.667 22.741 1.00 92.12 185 GLN A C 1
ATOM 1471 O O . GLN A 1 185 ? -16.523 7.539 23.550 1.00 92.12 185 GLN A O 1
ATOM 1476 N N . ALA A 1 186 ? -14.761 6.665 22.471 1.00 87.00 186 ALA A N 1
ATOM 1477 C CA . ALA A 1 186 ? -14.843 5.375 23.147 1.00 87.00 186 ALA A CA 1
ATOM 1478 C C . ALA A 1 186 ? -14.597 5.518 24.659 1.00 87.00 186 ALA A C 1
ATOM 1480 O O . ALA A 1 186 ? -15.326 4.932 25.457 1.00 87.00 186 ALA A O 1
ATOM 1481 N N . GLN A 1 187 ? -13.633 6.348 25.066 1.00 85.44 187 GLN A N 1
ATOM 1482 C CA . GLN A 1 187 ? -13.342 6.603 26.481 1.00 85.44 187 GLN A CA 1
ATOM 1483 C C . GLN A 1 187 ? -14.485 7.333 27.197 1.00 85.44 187 GLN A C 1
ATOM 1485 O O . GLN A 1 187 ? -14.849 6.948 28.306 1.00 85.44 187 GLN A O 1
ATOM 1490 N N . THR A 1 188 ? -15.103 8.332 26.559 1.00 83.56 188 THR A N 1
ATOM 1491 C CA . THR A 1 188 ? -16.248 9.061 27.143 1.00 83.56 188 THR A CA 1
ATOM 1492 C C . THR A 1 188 ? -17.490 8.183 27.259 1.00 83.56 188 THR A C 1
ATOM 1494 O O . THR A 1 188 ? -18.182 8.240 28.270 1.00 83.56 188 THR A O 1
ATOM 1497 N N . ARG A 1 189 ? -17.747 7.310 26.276 1.00 78.69 189 ARG A N 1
ATOM 1498 C CA . ARG A 1 189 ? -18.876 6.365 26.311 1.00 78.69 189 ARG A CA 1
ATOM 1499 C C . ARG A 1 189 ? -18.713 5.256 27.363 1.00 78.69 189 ARG A C 1
ATOM 1501 O O . ARG A 1 189 ? -19.696 4.625 27.731 1.00 78.69 189 ARG A O 1
ATOM 1508 N N . SER A 1 190 ? -17.488 5.022 27.832 1.00 69.50 190 SER A N 1
ATOM 1509 C CA . SER A 1 190 ? -17.158 3.998 28.831 1.00 69.50 190 SER A CA 1
ATOM 1510 C C . SER A 1 190 ? -17.300 4.484 30.281 1.00 69.50 190 SER A C 1
ATOM 1512 O O . SER A 1 190 ? -17.195 3.666 31.194 1.00 69.50 190 SER A O 1
ATOM 1514 N N . GLN A 1 191 ? -17.516 5.785 30.527 1.00 63.34 191 GLN A N 1
ATOM 1515 C CA . GLN A 1 191 ? -17.773 6.289 31.879 1.00 63.34 191 GLN A CA 1
ATOM 1516 C C . GLN A 1 191 ? -19.246 6.058 32.264 1.00 63.34 191 GLN A C 1
ATOM 1518 O O . GLN A 1 191 ? -20.135 6.498 31.530 1.00 63.34 191 GLN A O 1
ATOM 1523 N N . PRO A 1 192 ? -19.537 5.383 33.394 1.00 60.47 192 PRO A N 1
ATOM 1524 C CA . PRO A 1 192 ? -20.906 5.185 33.845 1.00 60.47 192 PRO A CA 1
ATOM 1525 C C . PRO A 1 192 ? -21.557 6.540 34.126 1.00 60.47 192 PRO A C 1
ATOM 1527 O O . PRO A 1 192 ? -20.981 7.407 34.782 1.00 60.47 192 PRO A O 1
ATOM 1530 N N . THR A 1 193 ? -22.765 6.719 33.602 1.00 58.31 193 THR A N 1
ATOM 1531 C CA . THR A 1 193 ? -23.592 7.905 33.804 1.00 58.31 193 THR A CA 1
ATOM 1532 C C . THR A 1 193 ? -23.844 8.071 35.303 1.00 58.31 193 THR A C 1
ATOM 1534 O O . THR A 1 193 ? -24.650 7.346 35.882 1.00 58.31 193 THR A O 1
ATOM 1537 N N . ASN A 1 194 ? -23.152 9.011 35.952 1.00 60.53 194 ASN A N 1
ATOM 1538 C CA . ASN A 1 194 ? -23.503 9.450 37.300 1.00 60.53 194 ASN A CA 1
ATOM 1539 C C . ASN A 1 194 ? -24.819 10.230 37.205 1.00 60.53 194 ASN A C 1
ATOM 1541 O O . ASN A 1 194 ? -24.830 11.455 37.100 1.00 60.53 194 ASN A O 1
ATOM 1545 N N . LEU A 1 195 ? -25.937 9.502 37.182 1.00 62.62 195 LEU A N 1
ATOM 1546 C CA . LEU A 1 195 ? -27.256 10.081 37.393 1.00 62.62 195 LEU A CA 1
ATOM 1547 C C . LEU A 1 195 ? -27.255 10.713 38.792 1.00 62.62 195 LEU A C 1
ATOM 1549 O O . LEU A 1 195 ? -26.949 10.007 39.761 1.00 62.62 195 LEU A O 1
ATOM 1553 N N . PRO A 1 196 ? -27.570 12.012 38.937 1.00 59.12 196 PRO A N 1
ATOM 1554 C CA . PRO A 1 196 ? -27.754 12.591 40.255 1.00 59.12 196 PRO A CA 1
ATOM 1555 C C . PRO A 1 196 ? -28.876 11.813 40.943 1.00 59.12 196 PRO A C 1
ATOM 1557 O O . PRO A 1 196 ? -30.001 11.751 40.444 1.00 59.12 196 PRO A O 1
ATOM 1560 N N . ARG A 1 197 ? -28.556 11.170 42.072 1.00 57.84 197 ARG A N 1
ATOM 1561 C CA . ARG A 1 197 ? -29.572 10.564 42.933 1.00 57.84 197 ARG A CA 1
ATOM 1562 C C . ARG A 1 197 ? -30.495 11.695 43.366 1.00 57.84 197 ARG A C 1
ATOM 1564 O O . ARG A 1 197 ? -30.077 12.581 44.105 1.00 57.84 197 ARG A O 1
ATOM 1571 N N . SER A 1 198 ? -31.727 11.687 42.866 1.00 65.62 198 SER A N 1
ATOM 1572 C CA . SER A 1 198 ? -32.766 12.582 43.350 1.00 65.62 198 SER A CA 1
ATOM 1573 C C . SER A 1 198 ? -32.995 12.255 44.823 1.00 65.62 198 SER A C 1
ATOM 1575 O O . SER A 1 198 ? -33.586 11.224 45.143 1.00 65.62 198 SER A O 1
ATOM 1577 N N . HIS A 1 199 ? -32.484 13.100 45.714 1.00 60.59 199 HIS A N 1
ATOM 1578 C CA . HIS A 1 199 ? -32.883 13.087 47.110 1.00 60.59 199 HIS A CA 1
ATOM 1579 C C . HIS A 1 199 ? -34.348 13.539 47.164 1.00 60.59 199 HIS A C 1
ATOM 1581 O O . HIS A 1 199 ? -34.652 14.706 46.923 1.00 60.59 199 HIS A O 1
ATOM 1587 N N . ARG A 1 200 ? -35.244 12.579 47.392 1.00 58.56 200 ARG A N 1
ATOM 1588 C CA . ARG A 1 200 ? -36.565 12.804 47.976 1.00 58.56 200 ARG A CA 1
ATOM 1589 C C . ARG A 1 200 ? -36.550 12.231 49.379 1.00 58.56 200 ARG A C 1
ATOM 1591 O O . ARG A 1 200 ? -35.891 11.179 49.550 1.00 58.56 200 ARG A O 1
#

Solvent-accessible surface area (backbone atoms only — not comparable to full-atom values): 11485 Å² total; per-residue (Å²): 136,83,64,67,64,61,58,49,56,54,50,52,52,51,50,50,52,54,51,51,53,49,50,54,51,47,68,57,50,49,56,54,52,51,48,53,51,48,51,54,47,46,53,64,68,69,52,76,91,68,83,87,86,84,90,80,90,84,91,75,94,71,84,87,63,102,59,79,52,58,42,62,53,51,54,54,47,51,54,52,53,41,45,71,72,59,26,51,77,44,75,48,58,99,66,90,39,55,49,26,52,33,39,35,27,44,87,89,64,57,34,31,22,27,25,71,50,63,51,95,54,57,41,54,44,66,62,47,55,31,21,50,53,22,11,58,76,72,70,31,80,38,25,35,44,35,22,60,60,32,64,35,72,64,19,52,54,49,17,65,76,69,63,38,44,78,36,34,41,70,51,52,51,52,52,54,50,52,48,52,51,55,54,52,52,53,55,60,71,66,52,79,81,82,69,79,79,79,86,125

Radius of gyration: 29.89 Å; Cα contacts (8 Å, |Δi|>4): 217; chains: 1; bounding box: 58×85×93 Å